Protein AF-A0A965TCA0-F1 (afdb_monomer_lite)

pLDDT: mean 91.36, std 7.71, range [42.06, 98.5]

Foldseek 3Di:
DFPPAWDWDADPLGDIDTDDGDDDDPDPPPWDDDPVRVVSRVVRVVVVDVPDDPVQDQDDTGDDFFADPPAWDFAADPVDGPRTDTGRCDPPCVVCVVVSVVCCVVPPVCVPDPDDDDPDDDDFDDDDALVPDDPVRLVVVCVVPVQSVAQLAPQLRGTSVQLLCCCPGPPHQLAQVSSCVRHVRLVGNCNNVRRVVVSLVSSCVSVVHPSQPHAHDDPPRRPDPDDPVPDPD

Sequence (233 aa):
ENGKGILVAPTADGNAIYGPTSVPTDCCENTEVTLAGLDKIRQSVARTYNAVNLRKVIRVYSGLRTQVGHDFIVKVSEINDGYIMLLGICSPGLTAAPAIAEYVVNKLVSRYIELPEKDTFFALPVHKKFVNLSKSELEELIKQDSKWGRLICRCEKVSEAEIVNAIHSPVPATTVDAIKRRTRAGMGRCQGGFCAPRIIEILSRELNIPITAVKKGGEGSEIAIGRIKEAQL

Radius of gyration: 22.41 Å; chains: 1; bounding box: 54×53×59 Å

Structure (mmCIF, N/CA/C/O backbone):
data_AF-A0A965TCA0-F1
#
_entry.id   AF-A0A965TCA0-F1
#
loop_
_atom_site.group_PDB
_atom_site.id
_atom_site.type_symbol
_atom_site.label_atom_id
_atom_site.label_alt_id
_atom_site.label_comp_id
_atom_site.label_asym_id
_atom_site.label_entity_id
_atom_site.label_seq_id
_atom_site.pdbx_PDB_ins_code
_atom_site.Cartn_x
_atom_site.Cartn_y
_atom_site.Cartn_z
_atom_site.occupancy
_atom_site.B_iso_or_equiv
_atom_site.auth_seq_id
_atom_site.auth_comp_id
_atom_site.auth_asym_id
_atom_site.auth_atom_id
_atom_site.pdbx_PDB_model_num
ATOM 1 N N . GLU A 1 1 ? 17.549 -15.071 -14.311 1.00 42.06 1 GLU A N 1
ATOM 2 C CA . GLU A 1 1 ? 18.546 -15.142 -13.217 1.00 42.06 1 GLU A CA 1
ATOM 3 C C . GLU A 1 1 ? 17.855 -15.490 -11.905 1.00 42.06 1 GLU A C 1
ATOM 5 O O . GLU A 1 1 ? 16.788 -14.952 -11.630 1.00 42.06 1 GLU A O 1
ATOM 10 N N . ASN A 1 2 ? 18.426 -16.388 -11.098 1.00 52.88 2 ASN A N 1
ATOM 11 C CA . ASN A 1 2 ? 17.955 -16.582 -9.726 1.00 52.88 2 ASN A CA 1
ATOM 12 C C . ASN A 1 2 ? 18.267 -15.291 -8.950 1.00 52.88 2 ASN A C 1
ATOM 14 O O . ASN A 1 2 ? 19.433 -14.924 -8.854 1.00 52.88 2 ASN A O 1
ATOM 18 N N . GLY A 1 3 ? 17.246 -14.575 -8.462 1.00 58.19 3 GLY A N 1
ATOM 19 C CA . GLY A 1 3 ? 17.427 -13.295 -7.757 1.00 58.19 3 GLY A CA 1
ATOM 20 C C . GLY A 1 3 ? 18.388 -13.370 -6.557 1.00 58.19 3 GLY A C 1
ATOM 21 O O . GLY A 1 3 ? 18.793 -14.458 -6.156 1.00 58.19 3 GLY A O 1
ATOM 22 N N . LYS A 1 4 ? 18.696 -12.213 -5.941 1.00 62.94 4 LYS A N 1
ATOM 23 C CA . LYS A 1 4 ? 19.677 -11.992 -4.840 1.00 62.94 4 LYS A CA 1
ATOM 24 C C . LYS A 1 4 ? 19.500 -12.844 -3.555 1.00 62.94 4 LYS A C 1
ATOM 26 O O . LYS A 1 4 ? 20.164 -12.587 -2.558 1.00 62.94 4 LYS A O 1
ATOM 31 N N . GLY A 1 5 ? 18.633 -13.852 -3.567 1.00 80.62 5 GLY A N 1
ATOM 32 C CA . GLY A 1 5 ? 18.356 -14.767 -2.468 1.00 80.62 5 GLY A CA 1
ATOM 33 C C . GLY A 1 5 ? 17.078 -14.420 -1.709 1.00 80.62 5 GLY A C 1
ATOM 34 O O . GLY A 1 5 ? 16.458 -13.377 -1.917 1.00 80.62 5 GLY A O 1
ATOM 35 N N . ILE A 1 6 ? 16.681 -15.339 -0.831 1.00 89.75 6 ILE A N 1
ATOM 36 C CA . ILE A 1 6 ? 15.626 -15.117 0.160 1.00 89.75 6 ILE A CA 1
ATOM 37 C C . ILE A 1 6 ? 16.279 -14.482 1.381 1.00 89.75 6 ILE A C 1
ATOM 39 O O . ILE A 1 6 ? 17.263 -15.010 1.896 1.00 89.75 6 ILE A O 1
ATOM 43 N N . LEU A 1 7 ? 15.715 -13.372 1.843 1.00 90.12 7 LEU A N 1
ATOM 44 C CA . LEU A 1 7 ? 16.209 -12.621 2.986 1.00 90.12 7 LEU A CA 1
ATOM 45 C C . LEU A 1 7 ? 15.178 -12.554 4.115 1.00 90.12 7 LEU A C 1
ATOM 47 O O . LEU A 1 7 ? 13.988 -12.846 3.944 1.00 90.12 7 LEU A O 1
ATOM 51 N N . VAL A 1 8 ? 15.677 -12.140 5.275 1.00 91.25 8 VAL A N 1
ATOM 52 C CA . VAL A 1 8 ? 14.886 -11.709 6.425 1.00 91.25 8 VAL A CA 1
ATOM 53 C C . VAL A 1 8 ? 15.167 -10.233 6.625 1.00 91.25 8 VAL A C 1
ATOM 55 O O . VAL A 1 8 ? 16.313 -9.861 6.867 1.00 91.25 8 VAL A O 1
ATOM 58 N N . ALA A 1 9 ? 14.141 -9.395 6.519 1.00 90.50 9 ALA A N 1
ATOM 59 C CA . ALA A 1 9 ? 14.286 -7.958 6.728 1.00 90.50 9 ALA A CA 1
ATOM 60 C C . ALA A 1 9 ? 13.189 -7.413 7.646 1.00 90.50 9 ALA A C 1
ATOM 62 O O . ALA A 1 9 ? 12.060 -7.917 7.627 1.00 90.50 9 ALA A O 1
ATOM 63 N N . PRO A 1 10 ? 13.485 -6.371 8.438 1.00 90.88 10 PRO A N 1
ATOM 64 C CA . PRO A 1 10 ? 12.443 -5.544 9.015 1.00 90.88 10 PRO A CA 1
ATOM 65 C C . PRO A 1 10 ? 11.749 -4.748 7.902 1.00 90.88 10 PRO A C 1
ATOM 67 O O . PRO A 1 10 ? 12.361 -4.327 6.921 1.00 90.88 10 PRO A O 1
ATOM 70 N N . THR A 1 11 ? 10.454 -4.534 8.062 1.00 89.38 11 THR A N 1
ATOM 71 C CA . THR A 1 11 ? 9.680 -3.584 7.259 1.00 89.38 11 THR A CA 1
ATOM 72 C C . THR A 1 11 ? 9.678 -2.214 7.938 1.00 89.38 11 THR A C 1
ATOM 74 O O . THR A 1 11 ? 10.018 -2.099 9.117 1.00 89.38 11 THR A O 1
ATOM 77 N N . ALA A 1 12 ? 9.243 -1.177 7.217 1.00 85.81 12 ALA A N 1
ATOM 78 C CA . ALA A 1 12 ? 9.125 0.181 7.755 1.00 85.81 12 ALA A CA 1
ATOM 79 C C . ALA A 1 12 ? 8.200 0.279 8.987 1.00 85.81 12 ALA A C 1
ATOM 81 O O . ALA A 1 12 ? 8.335 1.200 9.784 1.00 85.81 12 ALA A O 1
ATOM 82 N N . ASP A 1 13 ? 7.288 -0.679 9.161 1.00 84.00 13 ASP A N 1
ATOM 83 C CA . ASP A 1 13 ? 6.307 -0.704 10.249 1.00 84.00 13 ASP A CA 1
ATOM 84 C C . ASP A 1 13 ? 6.693 -1.670 11.387 1.00 84.00 13 ASP A C 1
ATOM 86 O O . ASP A 1 13 ? 5.876 -2.005 12.244 1.00 84.00 13 ASP A O 1
ATOM 90 N N . GLY A 1 14 ? 7.940 -2.152 11.395 1.00 85.12 14 GLY A N 1
ATOM 91 C CA . GLY A 1 14 ? 8.506 -2.951 12.485 1.00 85.12 14 GLY A CA 1
ATOM 92 C C . GLY A 1 14 ? 8.151 -4.442 12.473 1.00 85.12 14 GLY A C 1
ATOM 93 O O . GLY A 1 14 ? 8.699 -5.198 13.275 1.00 85.12 14 GLY A O 1
ATOM 94 N N . ASN A 1 15 ? 7.288 -4.915 11.565 1.00 88.25 15 ASN A N 1
ATOM 95 C CA . ASN A 1 15 ? 7.125 -6.353 11.323 1.00 88.25 15 ASN A CA 1
ATOM 96 C C . ASN A 1 15 ? 8.250 -6.902 10.433 1.00 88.25 15 ASN A C 1
ATOM 98 O O . ASN A 1 15 ? 8.879 -6.156 9.687 1.00 88.25 15 ASN A O 1
ATOM 102 N N . ALA A 1 16 ? 8.488 -8.212 10.487 1.00 90.75 16 ALA A N 1
ATOM 103 C CA . ALA A 1 16 ? 9.465 -8.880 9.629 1.00 90.75 16 ALA A CA 1
ATOM 104 C C . ALA A 1 16 ? 8.830 -9.346 8.310 1.00 90.75 16 ALA A C 1
ATOM 106 O O . ALA A 1 16 ? 7.664 -9.751 8.282 1.00 90.75 16 ALA A O 1
ATOM 107 N N . ILE A 1 17 ? 9.619 -9.331 7.238 1.00 92.81 17 ILE A N 1
ATOM 108 C CA . ILE A 1 17 ? 9.299 -9.950 5.953 1.00 92.81 17 ILE A CA 1
ATOM 109 C C . ILE A 1 17 ? 10.301 -11.066 5.646 1.00 92.81 17 ILE A C 1
ATOM 111 O O . ILE A 1 17 ? 11.500 -10.932 5.895 1.00 92.81 17 ILE A O 1
ATOM 115 N N . TYR A 1 18 ? 9.781 -12.165 5.100 1.00 93.25 18 TYR A N 1
ATOM 116 C CA . TYR A 1 18 ? 10.540 -13.331 4.660 1.00 93.25 18 TYR A CA 1
ATOM 117 C C . TYR A 1 18 ? 10.343 -13.512 3.156 1.00 93.25 18 TYR A C 1
ATOM 119 O O . TYR A 1 18 ? 9.207 -13.641 2.701 1.00 93.25 18 TYR A O 1
ATOM 127 N N . GLY A 1 19 ? 11.425 -13.524 2.383 1.00 92.69 19 GLY A N 1
ATOM 128 C CA . GLY A 1 19 ? 11.357 -13.638 0.924 1.00 92.69 19 GLY A CA 1
ATOM 129 C C . GLY A 1 19 ? 12.338 -12.692 0.234 1.00 92.69 19 GLY A C 1
ATOM 130 O O . GLY A 1 19 ? 13.277 -12.238 0.876 1.00 92.69 19 GLY A O 1
ATOM 131 N N . PRO A 1 20 ? 12.136 -12.366 -1.052 1.00 92.69 20 PRO A N 1
ATOM 132 C CA . PRO A 1 20 ? 11.136 -12.935 -1.955 1.00 92.69 20 PRO A CA 1
ATOM 133 C C . PRO A 1 20 ? 11.595 -14.277 -2.553 1.00 92.69 20 PRO A C 1
ATOM 135 O O . PRO A 1 20 ? 12.776 -14.614 -2.534 1.00 92.69 20 PRO A O 1
ATOM 138 N N . THR A 1 21 ? 10.667 -15.024 -3.150 1.00 92.06 21 THR A N 1
ATOM 139 C CA . THR A 1 21 ? 10.997 -16.005 -4.195 1.00 92.06 21 THR A CA 1
ATOM 140 C C . THR A 1 21 ? 11.075 -15.317 -5.557 1.00 92.06 21 THR A C 1
ATOM 142 O O . THR A 1 21 ? 10.581 -14.206 -5.739 1.00 92.06 21 THR A O 1
ATOM 145 N N . SER A 1 22 ? 11.686 -15.982 -6.534 1.00 90.06 22 SER A N 1
ATOM 146 C CA . SER A 1 22 ? 11.699 -15.540 -7.928 1.00 90.06 22 SER A CA 1
ATOM 147 C C . SER A 1 22 ? 11.422 -16.754 -8.805 1.00 90.06 22 SER A C 1
ATOM 149 O O . SER A 1 22 ? 12.166 -17.734 -8.747 1.00 90.06 22 SER A O 1
ATOM 151 N N . VAL A 1 23 ? 10.295 -16.707 -9.515 1.00 88.88 23 VAL A N 1
ATOM 152 C CA . VAL A 1 23 ? 9.806 -17.753 -10.416 1.00 88.88 23 VAL A CA 1
ATOM 153 C C . VAL A 1 23 ? 9.364 -17.049 -11.703 1.00 88.88 23 VAL A C 1
ATOM 155 O O . VAL A 1 23 ? 8.544 -16.134 -11.606 1.00 88.88 23 VAL A O 1
ATOM 158 N N . PRO A 1 24 ? 9.929 -17.398 -12.871 1.00 89.25 24 PRO A N 1
ATOM 159 C CA . PRO A 1 24 ? 9.480 -16.864 -14.154 1.00 89.25 24 PRO A CA 1
ATOM 160 C C . PRO A 1 24 ? 8.029 -17.258 -14.455 1.00 89.25 24 PRO A C 1
ATOM 162 O O . PRO A 1 24 ? 7.589 -18.343 -14.079 1.00 89.25 24 PRO A O 1
ATOM 165 N N . THR A 1 25 ? 7.298 -16.383 -15.139 1.00 90.50 25 THR A N 1
ATOM 166 C CA . THR A 1 25 ? 5.931 -16.632 -15.611 1.00 90.50 25 THR A CA 1
ATOM 167 C C . THR A 1 25 ? 5.664 -15.773 -16.839 1.00 90.50 25 THR A C 1
ATOM 169 O O . THR A 1 25 ? 6.017 -14.595 -16.844 1.00 90.50 25 THR A O 1
ATOM 172 N N . ASP A 1 26 ? 5.006 -16.351 -17.842 1.00 89.25 26 ASP A N 1
ATOM 173 C CA . ASP A 1 26 ? 4.571 -15.635 -19.050 1.00 89.25 26 ASP A CA 1
ATOM 174 C C . ASP A 1 26 ? 3.144 -15.077 -18.908 1.00 89.25 26 ASP A C 1
ATOM 176 O O . ASP A 1 26 ? 2.687 -14.270 -19.712 1.00 89.25 26 ASP A O 1
ATOM 180 N N . CYS A 1 27 ? 2.428 -15.481 -17.855 1.00 91.00 27 CYS A N 1
ATOM 181 C CA . CYS A 1 27 ? 1.101 -14.968 -17.538 1.00 91.00 27 CYS A CA 1
ATOM 182 C C . CYS A 1 27 ? 1.206 -13.675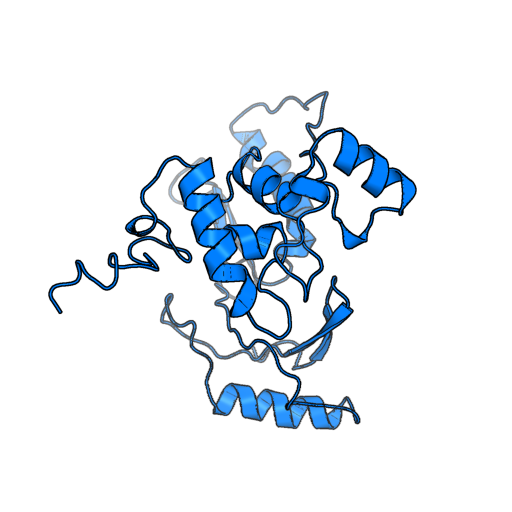 -16.712 1.00 91.00 27 CYS A C 1
ATOM 184 O O . CYS A 1 27 ? 1.690 -13.695 -15.575 1.00 91.00 27 CYS A O 1
ATOM 186 N N . CYS A 1 28 ? 0.710 -12.565 -17.269 1.00 87.06 28 CYS A N 1
ATOM 187 C CA . CYS A 1 28 ? 0.704 -11.236 -16.644 1.00 87.06 28 CYS A CA 1
ATOM 188 C C . CYS A 1 28 ? -0.311 -11.077 -15.497 1.00 87.06 28 CYS A C 1
ATOM 190 O O . CYS A 1 28 ? -0.295 -10.061 -14.805 1.00 87.06 28 CYS A O 1
ATOM 192 N N . GLU A 1 29 ? -1.157 -12.080 -15.268 1.00 89.19 2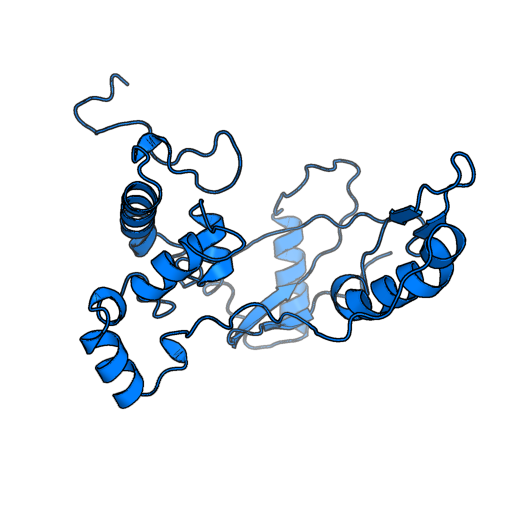9 GLU A N 1
ATOM 193 C CA . GLU A 1 29 ? -2.146 -12.111 -14.184 1.00 89.19 29 GLU A CA 1
ATOM 194 C C . GLU A 1 29 ? -1.749 -13.074 -13.054 1.00 89.19 29 GLU A C 1
ATOM 196 O O . GLU A 1 29 ? -2.397 -13.116 -12.005 1.00 89.19 29 GLU A O 1
ATOM 201 N N . ASN A 1 30 ? -0.654 -13.826 -13.230 1.00 89.94 30 ASN A N 1
ATOM 202 C CA . ASN A 1 30 ? -0.207 -14.828 -12.271 1.00 89.94 30 ASN A CA 1
ATOM 203 C C . ASN A 1 30 ? 0.313 -14.183 -10.976 1.00 89.94 30 ASN A C 1
ATOM 205 O O . ASN A 1 30 ? 1.488 -13.850 -10.824 1.00 89.94 30 ASN A O 1
ATOM 209 N N . THR A 1 31 ? -0.589 -14.035 -10.015 1.00 90.44 31 THR A N 1
ATOM 210 C CA . THR A 1 31 ? -0.326 -13.498 -8.675 1.00 90.44 31 THR A CA 1
ATOM 211 C C . THR A 1 31 ? -0.552 -14.561 -7.604 1.00 90.44 31 THR A C 1
ATOM 213 O O . THR A 1 31 ? -0.916 -14.274 -6.461 1.00 90.44 31 THR A O 1
ATOM 216 N N . GLU A 1 32 ? -0.317 -15.822 -7.962 1.00 92.69 32 GLU A N 1
ATOM 217 C CA . GLU A 1 32 ? -0.498 -16.944 -7.055 1.00 92.69 32 GLU A CA 1
ATOM 218 C C . GLU A 1 32 ? 0.605 -17.004 -5.991 1.00 92.69 32 GLU A C 1
ATOM 220 O O . GLU A 1 32 ? 1.735 -16.534 -6.167 1.00 92.69 32 GLU A O 1
ATOM 225 N N . VAL A 1 33 ? 0.270 -17.611 -4.855 1.00 94.12 33 VAL A N 1
ATOM 226 C CA . VAL A 1 33 ? 1.227 -17.998 -3.818 1.00 94.12 33 VAL A CA 1
ATOM 227 C C . VAL A 1 33 ? 1.223 -19.518 -3.757 1.00 94.12 33 VAL A C 1
ATOM 229 O O . VAL A 1 33 ? 0.233 -20.122 -3.352 1.00 94.12 33 VAL A O 1
ATOM 232 N N . THR A 1 34 ? 2.330 -20.146 -4.150 1.00 94.19 34 THR A N 1
ATOM 233 C CA . THR A 1 34 ? 2.423 -21.608 -4.232 1.00 94.19 34 THR A CA 1
ATOM 234 C C . THR A 1 34 ? 3.016 -22.215 -2.962 1.00 94.19 34 THR A C 1
ATOM 236 O O . THR A 1 34 ? 3.875 -21.618 -2.306 1.00 94.19 34 THR A O 1
ATOM 239 N N . LEU A 1 35 ? 2.604 -23.445 -2.629 1.00 94.75 35 LEU A N 1
ATOM 240 C CA . LEU A 1 35 ? 3.184 -24.200 -1.509 1.00 94.75 35 LEU A CA 1
ATOM 241 C C . LEU A 1 35 ? 4.695 -24.396 -1.684 1.00 94.75 35 LEU A C 1
ATOM 243 O O . LEU A 1 35 ? 5.452 -24.130 -0.755 1.00 94.75 35 LEU A O 1
ATOM 247 N N . ALA A 1 36 ? 5.136 -24.741 -2.897 1.00 94.38 36 ALA A N 1
ATOM 248 C CA . ALA A 1 36 ? 6.553 -24.885 -3.225 1.00 94.38 36 ALA A CA 1
ATOM 249 C C . ALA A 1 36 ? 7.348 -23.585 -2.990 1.00 94.38 36 ALA A C 1
ATOM 251 O O . ALA A 1 36 ? 8.456 -23.615 -2.451 1.00 94.38 36 ALA A O 1
ATOM 252 N N . GLY A 1 37 ? 6.776 -22.428 -3.346 1.00 93.44 37 GLY A N 1
ATOM 253 C CA . GLY A 1 37 ? 7.379 -21.124 -3.071 1.00 93.44 37 GLY A CA 1
ATOM 254 C C . GLY A 1 37 ? 7.497 -20.843 -1.571 1.00 93.44 37 GLY A C 1
ATOM 255 O O . GLY A 1 37 ? 8.555 -20.418 -1.101 1.00 93.44 37 GLY A O 1
ATOM 256 N N . LEU A 1 38 ? 6.445 -21.140 -0.803 1.00 93.62 38 LEU A N 1
ATOM 257 C CA . LEU A 1 38 ? 6.468 -21.006 0.654 1.00 93.62 38 LEU A CA 1
ATOM 258 C C . LEU A 1 38 ? 7.508 -21.935 1.292 1.00 93.62 38 LEU A C 1
ATOM 260 O O . LEU A 1 38 ? 8.267 -21.481 2.145 1.00 93.62 38 LEU A O 1
ATOM 264 N N . ASP A 1 39 ? 7.605 -23.194 0.868 1.00 93.19 39 ASP A N 1
ATOM 265 C CA . ASP A 1 39 ? 8.592 -24.145 1.393 1.00 93.19 39 ASP A CA 1
ATOM 266 C C . ASP A 1 39 ? 10.027 -23.716 1.101 1.00 93.19 39 ASP A C 1
ATOM 268 O O . ASP A 1 39 ? 10.883 -23.796 1.986 1.00 93.19 39 ASP A O 1
ATOM 272 N N . LYS A 1 40 ? 10.280 -23.151 -0.085 1.00 93.25 40 LYS A N 1
ATOM 273 C CA . LYS A 1 40 ? 11.574 -22.542 -0.411 1.00 93.25 40 LYS A CA 1
ATOM 274 C C . LYS A 1 40 ? 11.929 -21.428 0.579 1.00 93.25 40 LYS A C 1
ATOM 276 O O . LYS A 1 40 ? 13.049 -21.400 1.084 1.00 93.25 40 LYS A O 1
ATOM 281 N N . ILE A 1 41 ? 10.973 -20.556 0.922 1.00 93.12 41 ILE A N 1
ATOM 282 C CA . ILE A 1 41 ? 11.168 -19.520 1.953 1.00 93.12 41 ILE A CA 1
ATOM 283 C C . ILE A 1 41 ? 11.477 -20.157 3.309 1.00 93.12 41 ILE A C 1
ATOM 285 O O . ILE A 1 41 ? 12.461 -19.776 3.940 1.00 93.12 41 ILE A O 1
ATOM 289 N N . ARG A 1 42 ? 10.689 -21.147 3.749 1.00 90.94 42 ARG A N 1
ATOM 290 C CA . ARG A 1 42 ? 10.882 -21.817 5.049 1.00 90.94 42 ARG A CA 1
ATOM 291 C C . ARG A 1 42 ? 12.283 -22.410 5.182 1.00 90.94 42 ARG A C 1
ATOM 293 O O . ARG A 1 42 ? 12.947 -22.182 6.190 1.00 90.94 42 ARG A O 1
ATOM 300 N N . GLN A 1 43 ? 12.736 -23.126 4.155 1.00 90.50 43 GLN A N 1
ATOM 301 C CA . GLN A 1 43 ? 14.047 -23.771 4.138 1.00 90.50 43 GLN A CA 1
ATOM 302 C C . GLN A 1 43 ? 15.195 -22.759 4.098 1.00 90.50 43 GLN A C 1
ATOM 304 O O . GLN A 1 43 ? 16.191 -22.951 4.790 1.00 90.50 43 GLN A O 1
ATOM 309 N N . SER A 1 44 ? 15.080 -21.684 3.310 1.00 90.56 44 SER A N 1
ATOM 310 C CA . SER A 1 44 ? 16.133 -20.665 3.216 1.00 90.56 44 SER A CA 1
ATOM 311 C C . SER A 1 44 ? 16.249 -19.829 4.487 1.00 90.56 44 SER A C 1
ATOM 313 O O . SER A 1 44 ? 17.349 -19.657 5.001 1.00 90.56 44 SER A O 1
ATOM 315 N N . VAL A 1 45 ? 15.127 -19.350 5.028 1.00 90.88 45 VAL A N 1
ATOM 316 C CA . VAL A 1 45 ? 15.112 -18.486 6.218 1.00 90.88 45 VAL A CA 1
ATOM 317 C C . VAL A 1 45 ? 15.679 -19.216 7.439 1.00 90.88 45 VAL A C 1
ATOM 319 O O . VAL A 1 45 ? 16.437 -18.618 8.202 1.00 90.88 45 VAL A O 1
ATOM 322 N N . ALA A 1 46 ? 15.374 -20.509 7.600 1.00 87.62 46 ALA A N 1
ATOM 323 C CA . ALA A 1 46 ? 15.893 -21.326 8.699 1.00 87.62 46 ALA A CA 1
ATOM 324 C C . ALA A 1 46 ? 17.428 -21.460 8.700 1.00 87.62 46 ALA A C 1
ATOM 326 O O . ALA A 1 46 ? 18.006 -21.785 9.730 1.00 87.62 46 ALA A O 1
ATOM 327 N N . ARG A 1 47 ? 18.100 -21.192 7.569 1.00 87.38 47 ARG A N 1
ATOM 328 C CA . ARG A 1 47 ? 19.571 -21.199 7.476 1.00 87.38 47 ARG A CA 1
ATOM 329 C C . ARG A 1 47 ? 20.206 -19.895 7.955 1.00 87.38 47 ARG A C 1
ATOM 331 O O . ARG A 1 47 ? 21.373 -19.896 8.322 1.00 87.38 47 ARG A O 1
ATOM 338 N N . THR A 1 48 ? 19.466 -18.788 7.911 1.00 84.88 48 THR A N 1
ATOM 339 C CA . THR A 1 48 ? 19.987 -17.439 8.194 1.00 84.88 48 THR A CA 1
ATOM 340 C C . THR A 1 48 ? 19.470 -16.848 9.502 1.00 84.88 48 THR A C 1
ATOM 342 O O . THR A 1 48 ? 20.042 -15.887 10.005 1.00 84.88 48 THR A O 1
ATOM 345 N N . TYR A 1 49 ? 18.374 -17.376 10.053 1.00 84.12 49 TYR A N 1
ATOM 346 C CA . TYR A 1 49 ? 17.737 -16.839 11.253 1.00 84.12 49 TYR A CA 1
ATOM 347 C C . TYR A 1 49 ? 17.198 -17.967 12.137 1.00 84.12 49 TYR A C 1
ATOM 349 O O . TYR A 1 49 ? 16.336 -18.728 11.713 1.00 84.12 49 TYR A O 1
ATOM 357 N N . ASN A 1 50 ? 17.659 -18.052 13.388 1.00 80.31 50 ASN A N 1
ATOM 358 C CA . ASN A 1 50 ? 17.308 -19.161 14.290 1.00 80.31 50 ASN A CA 1
ATOM 359 C C . ASN A 1 50 ? 15.939 -19.014 14.980 1.00 80.31 50 ASN A C 1
ATOM 361 O O . ASN A 1 50 ? 15.434 -19.979 15.543 1.00 80.31 50 ASN A O 1
ATOM 365 N N . ALA A 1 51 ? 15.316 -17.832 14.945 1.00 80.38 51 ALA A N 1
ATOM 366 C CA . ALA A 1 51 ? 14.075 -17.545 15.674 1.00 80.38 51 ALA A CA 1
ATOM 367 C C . ALA A 1 51 ? 12.846 -17.390 14.755 1.00 80.38 51 ALA A C 1
ATOM 369 O O . ALA A 1 51 ? 11.924 -16.624 15.049 1.00 80.38 51 ALA A O 1
ATOM 370 N N . VAL A 1 52 ? 12.818 -18.096 13.619 1.00 82.69 52 VAL A N 1
ATOM 371 C CA . VAL A 1 52 ? 11.679 -18.047 12.687 1.00 82.69 52 VAL A CA 1
ATOM 372 C C . VAL A 1 52 ? 10.416 -18.539 13.378 1.00 82.69 52 VAL A C 1
ATOM 374 O O . VAL A 1 52 ? 10.357 -19.665 13.868 1.00 82.69 52 VAL A O 1
ATOM 377 N N . ASN A 1 53 ? 9.358 -17.730 13.349 1.00 85.75 53 ASN A N 1
ATOM 378 C CA . ASN A 1 53 ? 8.046 -18.152 13.822 1.00 85.75 53 ASN A CA 1
ATOM 379 C C . ASN A 1 53 ? 7.001 -18.036 12.713 1.00 85.75 53 ASN A C 1
ATOM 381 O O . ASN A 1 53 ? 6.278 -17.047 12.603 1.00 85.75 53 ASN A O 1
ATOM 385 N N . LEU A 1 54 ? 6.893 -19.096 11.914 1.00 86.50 54 LEU A N 1
ATOM 386 C CA . LEU A 1 54 ? 5.946 -19.170 10.801 1.00 86.50 54 LEU A CA 1
ATOM 387 C C . LEU A 1 54 ? 4.478 -19.162 11.255 1.00 86.50 54 LEU A C 1
ATOM 389 O O . LEU A 1 54 ? 3.607 -18.770 10.488 1.00 86.50 54 LEU A O 1
ATOM 393 N N . ARG A 1 55 ? 4.191 -19.528 12.513 1.00 87.88 55 ARG A N 1
ATOM 394 C CA . ARG A 1 55 ? 2.830 -19.474 13.080 1.00 87.88 55 ARG A CA 1
ATOM 395 C C . ARG A 1 55 ? 2.353 -18.039 13.333 1.00 87.88 55 ARG A C 1
ATOM 397 O O . ARG A 1 55 ? 1.170 -17.826 13.561 1.00 87.88 55 ARG A O 1
ATOM 404 N N . LYS A 1 56 ? 3.264 -17.058 13.308 1.00 88.88 56 LYS A N 1
ATOM 405 C CA . LYS A 1 56 ? 2.959 -15.625 13.446 1.00 88.88 56 LYS A CA 1
ATOM 406 C C . LYS A 1 56 ? 2.840 -14.901 12.102 1.00 88.88 56 LYS A C 1
ATOM 408 O O . LYS A 1 56 ? 2.747 -13.675 12.089 1.00 88.88 56 LYS A O 1
ATOM 413 N N . VAL A 1 57 ? 2.852 -15.621 10.979 1.00 91.31 57 VAL A N 1
ATOM 414 C CA . VAL A 1 57 ? 2.631 -15.021 9.659 1.00 91.31 57 VAL A CA 1
ATOM 415 C C . VAL A 1 57 ? 1.189 -14.528 9.576 1.00 91.31 57 VAL A C 1
ATOM 417 O O . VAL A 1 57 ? 0.251 -15.312 9.654 1.00 91.31 57 VAL A O 1
ATOM 420 N N . ILE A 1 58 ? 1.022 -13.216 9.423 1.00 91.88 58 ILE A N 1
ATOM 421 C CA . ILE A 1 58 ? -0.299 -12.576 9.316 1.00 91.88 58 ILE A CA 1
ATOM 422 C C . ILE A 1 58 ? -0.714 -12.334 7.865 1.00 91.88 58 ILE A C 1
ATOM 424 O O . ILE A 1 58 ? -1.887 -12.117 7.591 1.00 91.88 58 ILE A O 1
ATOM 428 N N . ARG A 1 59 ? 0.239 -12.359 6.926 1.00 92.00 59 ARG A N 1
ATOM 429 C CA . ARG A 1 59 ? -0.005 -12.083 5.512 1.00 92.00 59 ARG A CA 1
ATOM 430 C C . ARG A 1 59 ? 0.975 -12.854 4.640 1.00 92.00 59 ARG A C 1
ATOM 432 O O . ARG A 1 59 ? 2.170 -12.871 4.918 1.00 92.00 59 ARG A O 1
ATOM 439 N N . VAL A 1 60 ? 0.454 -13.410 3.553 1.00 93.69 60 VAL A N 1
ATOM 440 C CA . VAL A 1 60 ? 1.224 -13.900 2.408 1.00 93.69 60 VAL A CA 1
ATOM 441 C C . VAL A 1 60 ? 0.761 -13.154 1.166 1.00 93.69 60 VAL A C 1
ATOM 443 O O . VAL A 1 60 ? -0.408 -12.771 1.061 1.00 93.69 60 VAL A O 1
ATOM 446 N N . TYR A 1 61 ? 1.689 -12.880 0.263 1.00 93.81 61 TYR A N 1
ATOM 447 C CA . TYR A 1 61 ? 1.405 -12.238 -1.009 1.00 93.81 61 TYR A CA 1
ATOM 448 C C . TYR A 1 61 ? 2.517 -12.562 -2.000 1.00 93.81 61 TYR A C 1
ATOM 450 O O . TYR A 1 61 ? 3.630 -12.921 -1.611 1.00 93.81 61 TYR A O 1
ATOM 458 N N . SER A 1 62 ? 2.210 -12.393 -3.274 1.00 94.31 62 SER A N 1
ATOM 459 C CA . SER A 1 62 ? 3.174 -12.365 -4.362 1.00 94.31 62 SER A CA 1
ATOM 460 C C . SER A 1 62 ? 2.956 -11.092 -5.179 1.00 94.31 62 SER A C 1
ATOM 462 O O . SER A 1 62 ? 2.051 -10.297 -4.910 1.00 94.31 62 SER A O 1
ATOM 464 N N . GLY A 1 63 ? 3.850 -10.850 -6.125 1.00 91.75 63 GLY A N 1
ATOM 465 C CA . GLY A 1 63 ? 3.758 -9.730 -7.042 1.00 91.75 63 GLY A CA 1
ATOM 466 C C . GLY A 1 63 ? 4.564 -10.033 -8.290 1.00 91.75 63 GLY A C 1
ATOM 467 O O . GLY A 1 63 ? 5.568 -10.747 -8.226 1.00 91.75 63 GLY A O 1
ATOM 468 N N . LEU A 1 64 ? 4.110 -9.486 -9.409 1.00 91.75 64 LEU A N 1
ATOM 469 C CA . LEU A 1 64 ? 4.758 -9.643 -10.699 1.00 91.75 64 LEU A CA 1
ATOM 470 C C . LEU A 1 64 ? 5.793 -8.545 -10.916 1.00 91.75 64 LEU A C 1
ATOM 472 O O . LEU A 1 64 ? 5.635 -7.408 -10.469 1.00 91.75 64 LEU A O 1
ATOM 476 N N . ARG A 1 65 ? 6.874 -8.908 -11.601 1.00 89.50 65 ARG A N 1
ATOM 477 C CA . ARG A 1 65 ? 7.908 -7.980 -12.049 1.00 89.50 65 ARG A CA 1
ATOM 478 C C . ARG A 1 65 ? 8.058 -8.148 -13.546 1.00 89.50 65 ARG A C 1
ATOM 480 O O . ARG A 1 65 ? 8.416 -9.230 -13.999 1.00 89.50 65 ARG A O 1
ATOM 487 N N . THR A 1 66 ? 7.799 -7.084 -14.289 1.00 89.88 66 THR A N 1
ATOM 488 C CA . THR A 1 66 ? 8.058 -7.063 -15.726 1.00 89.88 66 THR A CA 1
ATOM 489 C C . THR A 1 66 ? 9.557 -6.962 -15.947 1.00 89.88 66 THR A C 1
ATOM 491 O O . THR A 1 66 ? 10.167 -5.984 -15.522 1.00 89.88 66 THR A O 1
ATOM 494 N N . GLN A 1 67 ? 10.140 -7.951 -16.616 1.00 88.44 67 GLN A N 1
ATOM 495 C CA . GLN A 1 67 ? 11.547 -7.958 -16.996 1.00 88.44 67 GLN A CA 1
ATOM 496 C C . GLN A 1 67 ? 11.658 -7.825 -18.513 1.00 88.44 67 GLN A C 1
ATOM 498 O O . GLN A 1 67 ? 10.932 -8.482 -19.253 1.00 88.44 67 GLN A O 1
ATOM 503 N N . VAL A 1 68 ? 12.571 -6.972 -18.967 1.00 89.38 68 VAL A N 1
ATOM 504 C CA . VAL A 1 68 ? 12.924 -6.833 -20.380 1.00 89.38 68 VAL A CA 1
ATOM 505 C C . VAL A 1 68 ? 14.427 -7.040 -20.475 1.00 89.38 68 VAL A C 1
ATOM 507 O O . VAL A 1 68 ? 15.160 -6.377 -19.758 1.00 89.38 68 VAL A O 1
ATOM 510 N N . GLY A 1 69 ? 14.886 -7.982 -21.302 1.00 86.88 69 GLY A N 1
ATOM 511 C CA . GLY A 1 69 ? 16.316 -8.272 -21.460 1.00 86.88 69 GLY A CA 1
ATOM 512 C C . GLY A 1 69 ? 17.078 -8.433 -20.133 1.00 86.88 69 GLY A C 1
ATOM 513 O O . GLY A 1 69 ? 16.578 -9.024 -19.173 1.00 86.88 69 GLY A O 1
ATOM 514 N N . HIS A 1 70 ? 18.304 -7.904 -20.100 1.00 83.50 70 HIS A N 1
ATOM 515 C CA . HIS A 1 70 ? 19.156 -7.892 -18.905 1.00 83.50 70 HIS A CA 1
ATOM 516 C C . HIS A 1 70 ? 18.944 -6.662 -18.012 1.00 83.50 70 HIS A C 1
ATOM 518 O O . HIS A 1 70 ? 19.165 -6.753 -16.808 1.00 83.50 70 HIS A O 1
ATOM 524 N N . ASP A 1 71 ? 18.513 -5.538 -18.587 1.00 87.38 71 ASP A N 1
ATOM 525 C CA . ASP A 1 71 ? 18.319 -4.267 -17.889 1.00 87.38 71 ASP A CA 1
ATOM 526 C C . ASP A 1 71 ? 17.051 -3.565 -18.391 1.00 87.38 71 ASP A C 1
ATOM 528 O O . ASP A 1 71 ? 16.448 -3.960 -19.388 1.00 87.38 71 ASP A O 1
ATOM 532 N N . PHE A 1 72 ? 16.625 -2.518 -17.700 1.00 92.38 72 PHE A N 1
ATOM 533 C CA . PHE A 1 72 ? 15.427 -1.775 -18.054 1.00 92.38 72 PHE A CA 1
ATOM 534 C C . PHE A 1 72 ? 15.651 -0.801 -19.221 1.00 92.38 72 PHE A C 1
ATOM 536 O O . PHE A 1 72 ? 16.766 -0.393 -19.537 1.00 92.38 72 PHE A O 1
ATOM 543 N N . ILE A 1 73 ? 14.562 -0.404 -19.875 1.00 93.75 73 ILE A N 1
ATOM 544 C CA . ILE A 1 73 ? 14.587 0.497 -21.030 1.00 93.75 73 ILE A CA 1
ATOM 545 C C . ILE A 1 73 ? 14.078 1.872 -20.600 1.00 93.75 73 ILE A C 1
ATOM 547 O O . ILE A 1 73 ? 12.954 1.970 -20.115 1.00 93.75 73 ILE A O 1
ATOM 551 N N . VAL A 1 74 ? 14.872 2.924 -20.829 1.00 95.12 74 VAL A N 1
ATOM 552 C CA . VAL A 1 74 ? 14.451 4.336 -20.737 1.00 95.12 74 VAL A CA 1
ATOM 553 C C . VAL A 1 74 ? 14.916 5.071 -21.993 1.00 95.12 74 VAL A C 1
ATOM 555 O O . VAL A 1 74 ? 16.060 5.515 -22.064 1.00 95.12 74 VAL A O 1
ATOM 558 N N . LYS A 1 75 ? 14.063 5.153 -23.020 1.00 95.31 75 LYS A N 1
ATOM 559 C CA . LYS A 1 75 ? 14.409 5.785 -24.310 1.00 95.31 75 LYS A CA 1
ATOM 560 C C . LYS A 1 75 ? 13.186 6.293 -25.071 1.00 95.31 75 LYS A C 1
ATOM 562 O O . LYS A 1 75 ? 12.060 5.932 -24.744 1.00 95.31 75 LYS A O 1
ATOM 567 N N . VAL A 1 76 ? 13.417 7.089 -26.112 1.00 96.38 76 VAL A N 1
ATOM 568 C CA . VAL A 1 76 ? 12.402 7.402 -27.134 1.00 96.38 76 VAL A CA 1
ATOM 569 C C . VAL A 1 76 ? 12.240 6.196 -28.069 1.00 96.38 76 VAL A C 1
ATOM 571 O O . VAL A 1 76 ? 13.204 5.473 -28.326 1.00 96.38 76 VAL A O 1
ATOM 574 N N . SER A 1 77 ? 11.024 5.952 -28.551 1.00 95.75 77 SER A N 1
ATOM 575 C CA . SER A 1 77 ? 10.741 4.944 -29.571 1.00 95.75 77 SER A CA 1
ATOM 576 C C . SER A 1 77 ? 11.478 5.229 -30.875 1.00 95.75 77 SER A C 1
ATOM 578 O O . SER A 1 77 ? 11.552 6.361 -31.336 1.00 95.75 77 SER A O 1
ATOM 580 N N . GLU A 1 78 ? 11.979 4.166 -31.497 1.00 94.19 78 GLU A N 1
ATOM 581 C CA . GLU A 1 78 ? 12.608 4.217 -32.822 1.00 94.19 78 GLU A CA 1
ATOM 582 C C . GLU A 1 78 ? 11.571 4.320 -33.951 1.00 94.19 78 GLU A C 1
ATOM 584 O O . GLU A 1 78 ? 11.918 4.665 -35.074 1.00 94.19 78 GLU A O 1
ATOM 589 N N . ILE A 1 79 ? 10.301 4.013 -33.657 1.00 96.75 79 ILE A N 1
ATOM 590 C CA . ILE A 1 79 ? 9.209 3.977 -34.642 1.00 96.75 79 ILE A CA 1
ATOM 591 C C . ILE A 1 79 ? 8.362 5.251 -34.580 1.00 96.75 79 ILE A C 1
ATOM 593 O O . ILE A 1 79 ? 7.872 5.711 -35.607 1.00 96.75 79 ILE A O 1
ATOM 597 N N . ASN A 1 80 ? 8.158 5.810 -33.384 1.00 94.56 80 ASN A N 1
ATOM 598 C CA . ASN A 1 80 ? 7.302 6.977 -33.186 1.00 94.56 80 ASN A CA 1
ATOM 599 C C . ASN A 1 80 ? 8.025 8.037 -32.355 1.00 94.56 80 ASN A C 1
ATOM 601 O O . ASN A 1 80 ? 8.237 7.855 -31.152 1.00 94.56 80 ASN A O 1
ATOM 605 N N . ASP A 1 81 ? 8.408 9.130 -33.008 1.00 93.06 81 ASP A N 1
ATOM 606 C CA . ASP A 1 81 ? 9.105 10.229 -32.354 1.00 93.06 81 ASP A CA 1
ATOM 607 C C . ASP A 1 81 ? 8.229 10.869 -31.262 1.00 93.06 81 ASP A C 1
ATOM 609 O O . ASP A 1 81 ? 7.006 10.943 -31.371 1.00 93.06 81 ASP A O 1
ATOM 613 N N . GLY A 1 82 ? 8.847 11.264 -30.150 1.00 91.44 82 GLY A N 1
ATOM 614 C CA . GLY A 1 82 ? 8.137 11.770 -28.970 1.00 91.44 82 GLY A CA 1
ATOM 615 C C . GLY A 1 82 ? 7.472 10.698 -28.090 1.00 91.44 82 GLY A C 1
ATOM 616 O O . GLY A 1 82 ? 7.017 11.017 -26.991 1.00 91.44 82 GLY A O 1
ATOM 617 N N . TYR A 1 83 ? 7.456 9.417 -28.490 1.00 95.88 83 TYR A N 1
ATOM 618 C CA . TYR A 1 83 ? 6.966 8.333 -27.630 1.00 95.88 83 TYR A CA 1
ATOM 619 C C . TYR A 1 83 ? 8.065 7.837 -26.679 1.00 95.88 83 TYR A C 1
ATOM 621 O O . TYR A 1 83 ? 8.941 7.062 -27.065 1.00 95.88 83 TYR A O 1
ATOM 629 N N . ILE A 1 84 ? 8.026 8.280 -25.421 1.00 95.81 84 ILE A N 1
ATOM 630 C CA . ILE A 1 84 ? 9.021 7.926 -24.397 1.00 95.81 84 ILE A CA 1
ATOM 631 C C . ILE A 1 84 ? 8.605 6.646 -23.660 1.00 95.81 84 ILE A C 1
ATOM 633 O O . ILE A 1 84 ? 7.512 6.553 -23.106 1.00 95.81 84 ILE A O 1
ATOM 637 N N . MET A 1 85 ? 9.508 5.669 -23.614 1.00 95.88 85 MET A N 1
ATOM 638 C CA . MET A 1 85 ? 9.291 4.346 -23.033 1.00 95.88 85 MET A CA 1
ATOM 639 C C . MET A 1 85 ? 10.129 4.145 -21.774 1.00 95.88 85 MET A C 1
ATOM 641 O O . MET A 1 85 ? 11.351 4.286 -21.818 1.00 95.88 85 MET A O 1
ATOM 645 N N . LEU A 1 86 ? 9.467 3.755 -20.682 1.00 95.19 86 LEU A N 1
ATOM 646 C CA . LEU A 1 86 ? 10.068 3.300 -19.426 1.00 95.19 86 LEU A CA 1
ATOM 647 C C . LEU A 1 86 ? 9.596 1.863 -19.161 1.00 95.19 86 LEU A C 1
ATOM 649 O O . LEU A 1 86 ? 8.502 1.659 -18.637 1.00 95.19 86 LEU A O 1
ATOM 653 N N . LEU A 1 87 ? 10.378 0.858 -19.559 1.00 94.00 87 LEU A N 1
ATOM 654 C CA . LEU A 1 87 ? 9.947 -0.547 -19.571 1.00 94.00 87 LEU A CA 1
ATOM 655 C C . LEU A 1 87 ? 10.865 -1.434 -18.736 1.00 94.00 87 LEU A C 1
ATOM 657 O O . LEU A 1 87 ? 12.077 -1.244 -18.709 1.00 94.00 87 LEU A O 1
ATOM 661 N N . GLY A 1 88 ? 10.288 -2.452 -18.097 1.00 92.12 88 GLY A N 1
ATOM 662 C CA . GLY A 1 88 ? 11.060 -3.511 -17.441 1.00 92.12 88 GLY A CA 1
ATOM 663 C C . GLY A 1 88 ? 11.810 -3.090 -16.172 1.00 92.12 88 GLY A C 1
ATOM 664 O O . GLY A 1 88 ? 12.700 -3.813 -15.726 1.00 92.12 88 GLY A O 1
ATOM 665 N N . ILE A 1 89 ? 11.482 -1.929 -15.590 1.00 92.12 89 ILE A N 1
ATOM 666 C CA . ILE A 1 89 ? 12.184 -1.375 -14.426 1.00 92.12 89 ILE A CA 1
ATOM 667 C C . ILE A 1 89 ? 11.871 -2.209 -13.173 1.00 92.12 89 ILE A C 1
ATOM 669 O O . ILE A 1 89 ? 10.929 -1.939 -12.431 1.00 92.12 89 ILE A O 1
ATOM 673 N N . CYS A 1 90 ? 12.683 -3.240 -12.936 1.00 86.62 90 CYS A N 1
ATOM 674 C CA . CYS A 1 90 ? 12.617 -4.099 -11.756 1.00 86.62 90 CYS A CA 1
ATOM 675 C C . CYS A 1 90 ? 13.318 -3.436 -10.553 1.00 86.62 90 CYS A C 1
ATOM 677 O O . CYS A 1 90 ? 12.797 -2.529 -9.908 1.00 86.62 90 CYS A O 1
ATOM 679 N N . SER A 1 91 ? 14.532 -3.882 -10.234 1.00 82.12 91 SER A N 1
ATOM 680 C CA . SER A 1 91 ? 15.461 -3.143 -9.380 1.00 82.12 91 SER A CA 1
ATOM 681 C C . SER A 1 91 ? 16.341 -2.315 -10.315 1.00 82.12 91 SER A C 1
ATOM 683 O O . SER A 1 91 ? 16.816 -2.895 -11.287 1.00 82.12 91 SER A O 1
ATOM 685 N N . PRO A 1 92 ? 16.545 -1.008 -10.080 1.00 85.31 92 PRO A N 1
ATOM 686 C CA . PRO A 1 92 ? 16.269 -0.230 -8.866 1.00 85.31 92 PRO A CA 1
ATOM 687 C C . PRO A 1 92 ? 14.978 0.622 -8.903 1.00 85.31 92 PRO A C 1
ATOM 689 O O . PRO A 1 92 ? 14.963 1.699 -8.317 1.00 85.31 92 PRO A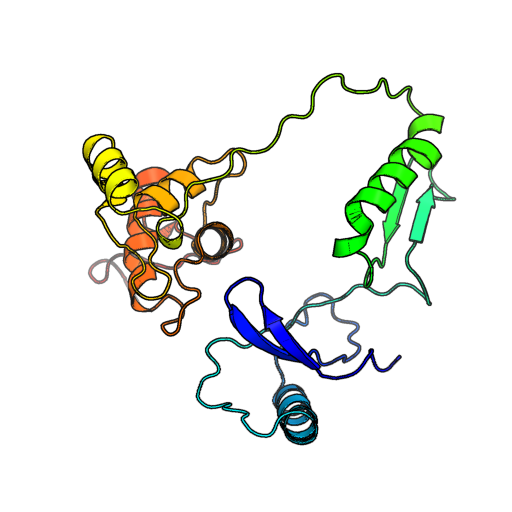 O 1
ATOM 692 N N . GLY A 1 93 ? 13.888 0.183 -9.543 1.00 87.81 93 GLY A N 1
ATOM 693 C CA . GLY A 1 93 ? 12.758 1.054 -9.913 1.00 87.81 93 GLY A CA 1
ATOM 694 C C . GLY A 1 93 ? 12.212 1.977 -8.823 1.00 87.81 93 GLY A C 1
ATOM 695 O O . GLY A 1 93 ? 12.148 3.182 -9.033 1.00 87.81 93 GLY A O 1
ATOM 696 N N . LEU A 1 94 ? 11.890 1.455 -7.636 1.00 89.19 94 LEU A N 1
ATOM 697 C CA . LEU A 1 94 ? 11.369 2.293 -6.546 1.00 89.19 94 LEU A CA 1
ATOM 698 C C . LEU A 1 94 ? 12.423 3.265 -5.989 1.00 89.19 94 LEU A C 1
ATOM 700 O O . LEU A 1 94 ? 12.119 4.420 -5.718 1.00 89.19 94 LEU A O 1
ATOM 704 N N . THR A 1 95 ? 13.660 2.803 -5.809 1.00 91.25 95 THR A N 1
ATOM 705 C CA . THR A 1 95 ? 14.740 3.594 -5.198 1.00 91.25 95 THR A CA 1
ATOM 706 C C . THR A 1 95 ? 15.330 4.627 -6.153 1.00 91.25 95 THR A C 1
ATOM 708 O O . THR A 1 95 ? 15.759 5.685 -5.713 1.00 91.25 95 THR A O 1
ATOM 711 N N . ALA A 1 96 ? 15.345 4.331 -7.452 1.00 93.62 96 ALA A N 1
ATOM 712 C CA . ALA A 1 96 ? 15.888 5.201 -8.489 1.00 93.62 96 ALA A CA 1
ATOM 713 C C . ALA A 1 96 ? 14.816 6.057 -9.177 1.00 93.62 96 ALA A C 1
ATOM 715 O O . ALA A 1 96 ? 15.161 6.828 -10.065 1.00 93.62 96 ALA A O 1
ATOM 716 N N . ALA A 1 97 ? 13.539 5.956 -8.782 1.00 94.81 97 ALA A N 1
ATOM 717 C CA . ALA A 1 97 ? 12.446 6.695 -9.414 1.00 94.81 97 ALA A CA 1
ATOM 718 C C . ALA A 1 97 ? 12.718 8.211 -9.555 1.00 94.81 97 ALA A C 1
ATOM 720 O O . ALA A 1 97 ? 12.494 8.723 -10.651 1.00 94.81 97 ALA A O 1
ATOM 721 N N . PRO A 1 98 ? 13.260 8.930 -8.544 1.00 93.38 98 PRO A N 1
ATOM 722 C CA . PRO A 1 98 ? 13.593 10.349 -8.702 1.00 93.38 98 PRO A CA 1
ATOM 723 C C . PRO A 1 98 ? 14.676 10.608 -9.761 1.00 93.38 98 PRO A C 1
ATOM 725 O O . PRO A 1 98 ? 14.511 11.483 -10.603 1.00 93.38 98 PRO A O 1
ATOM 728 N N . ALA A 1 99 ? 15.746 9.807 -9.772 1.00 94.94 99 ALA A N 1
ATOM 729 C CA . ALA A 1 99 ? 16.836 9.943 -10.742 1.00 94.94 99 ALA A CA 1
ATOM 730 C C . ALA A 1 99 ? 16.389 9.576 -12.168 1.00 94.94 99 ALA A C 1
ATOM 732 O O . ALA A 1 99 ? 16.786 10.219 -13.137 1.00 94.94 99 ALA A O 1
ATOM 733 N N . ILE A 1 100 ? 15.526 8.564 -12.305 1.00 95.56 100 ILE A N 1
ATOM 734 C CA . ILE A 1 100 ? 14.906 8.198 -13.584 1.00 95.56 100 ILE A CA 1
ATOM 735 C C . ILE A 1 100 ? 14.024 9.347 -14.082 1.00 95.56 100 ILE A C 1
ATOM 737 O O . ILE A 1 100 ? 14.088 9.685 -15.260 1.00 95.56 100 ILE A O 1
ATOM 741 N N . ALA A 1 101 ? 13.234 9.971 -13.204 1.00 94.62 101 ALA A N 1
ATOM 742 C CA . ALA A 1 101 ? 12.407 11.117 -13.569 1.00 94.62 101 ALA A CA 1
ATOM 743 C C . ALA A 1 101 ? 13.261 12.294 -14.063 1.00 94.62 101 ALA A C 1
ATOM 745 O O . ALA A 1 101 ? 12.984 12.836 -15.130 1.00 94.62 101 ALA A O 1
ATOM 746 N N . GLU A 1 102 ? 14.335 12.635 -13.347 1.00 93.81 102 GLU A N 1
ATOM 747 C CA . GLU A 1 102 ? 15.278 13.680 -13.756 1.00 93.81 102 GLU A CA 1
ATOM 748 C C . GLU A 1 102 ? 15.925 13.365 -15.113 1.00 93.81 102 GLU A C 1
ATOM 750 O O . GLU A 1 102 ? 15.956 14.217 -16.000 1.00 93.81 102 GLU A O 1
ATOM 755 N N . TYR A 1 103 ? 16.383 12.126 -15.315 1.00 95.12 103 TYR A N 1
ATOM 756 C CA . TYR A 1 103 ? 16.935 11.684 -16.595 1.00 95.12 103 TYR A CA 1
ATOM 757 C C . TYR A 1 103 ? 15.923 11.853 -17.733 1.00 95.12 103 TYR A C 1
ATOM 759 O O . TYR A 1 103 ? 16.254 12.411 -18.778 1.00 95.12 103 TYR A O 1
ATOM 767 N N . VAL A 1 104 ? 14.684 11.399 -17.535 1.00 96.12 104 VAL A N 1
ATOM 768 C CA . VAL A 1 104 ? 13.625 11.485 -18.548 1.00 96.12 104 VAL A CA 1
ATOM 769 C C . VAL A 1 104 ? 13.336 12.940 -18.905 1.00 96.12 104 VAL A C 1
ATOM 771 O O . VAL A 1 104 ? 13.340 13.282 -20.085 1.00 96.12 104 VAL A O 1
ATOM 774 N N . VAL A 1 105 ? 13.151 13.802 -17.906 1.00 94.75 105 VAL A N 1
ATOM 775 C CA . VAL A 1 105 ? 12.889 15.238 -18.083 1.00 94.75 105 VAL A CA 1
ATOM 776 C C . VAL A 1 105 ? 14.046 15.909 -18.828 1.00 94.75 105 VAL A C 1
ATOM 778 O O . VAL A 1 105 ? 13.845 16.482 -19.898 1.00 94.75 105 VAL A O 1
ATOM 781 N N . ASN A 1 106 ? 15.270 15.769 -18.315 1.00 93.06 106 ASN A N 1
ATOM 782 C CA . ASN A 1 106 ? 16.423 16.538 -18.780 1.00 93.06 106 ASN A CA 1
ATOM 783 C C . ASN A 1 106 ? 17.044 16.004 -20.073 1.00 93.06 106 ASN A C 1
ATOM 785 O O . ASN A 1 106 ? 17.687 16.768 -20.795 1.00 93.06 106 ASN A O 1
ATOM 789 N N . LYS A 1 107 ? 16.920 14.701 -20.360 1.00 94.06 107 LYS A N 1
ATOM 790 C CA . LYS A 1 107 ? 17.579 14.067 -21.516 1.00 94.06 107 LYS A CA 1
ATOM 791 C C . LYS A 1 107 ? 16.631 13.674 -22.632 1.00 94.06 107 LYS A C 1
ATOM 793 O O . LYS A 1 107 ? 17.108 13.586 -23.766 1.00 94.06 107 LYS A O 1
ATOM 798 N N . LEU A 1 108 ? 15.359 13.402 -22.336 1.00 95.38 108 LEU A N 1
ATOM 799 C CA . LEU A 1 108 ? 14.395 12.929 -23.331 1.00 95.38 108 LEU A CA 1
ATOM 800 C C . LEU A 1 108 ? 13.337 13.994 -23.629 1.00 95.38 108 LEU A C 1
ATOM 802 O O . LEU A 1 108 ? 13.213 14.401 -24.778 1.00 95.38 108 LEU A O 1
ATOM 806 N N . VAL A 1 109 ? 12.616 14.476 -22.614 1.00 95.31 109 VAL A N 1
ATOM 807 C CA . VAL A 1 109 ? 11.475 15.391 -22.800 1.00 95.31 109 VAL A CA 1
ATOM 808 C C . VAL A 1 109 ? 11.923 16.785 -23.248 1.00 95.31 109 VAL A C 1
ATOM 810 O O . VAL A 1 109 ? 11.301 17.357 -24.141 1.00 95.31 109 VAL A O 1
ATOM 813 N N . SER A 1 110 ? 13.029 17.301 -22.702 1.00 93.50 110 SER A N 1
ATOM 814 C CA . SER A 1 110 ? 13.600 18.619 -23.040 1.00 93.50 110 SER A CA 1
ATOM 815 C C . SER A 1 110 ? 13.937 18.819 -24.525 1.00 93.50 110 SER A C 1
ATOM 817 O O . SER A 1 110 ? 14.132 19.947 -24.968 1.00 93.50 110 SER A O 1
ATOM 819 N N . ARG A 1 111 ? 14.002 17.738 -25.316 1.00 92.50 111 ARG A N 1
ATOM 820 C CA . ARG A 1 111 ? 14.195 17.792 -26.775 1.00 92.50 111 ARG A CA 1
ATOM 821 C C . ARG A 1 111 ? 12.937 18.214 -27.532 1.00 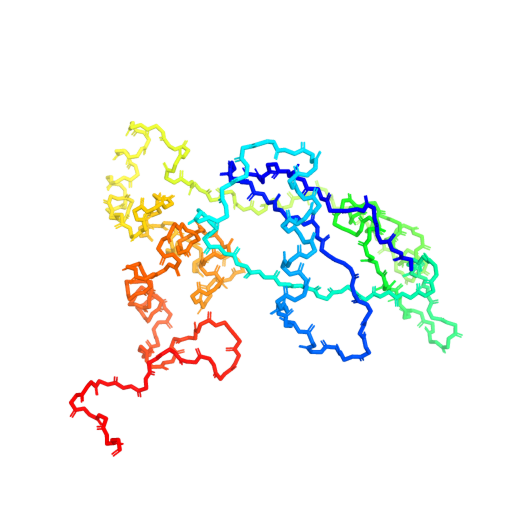92.50 111 ARG A C 1
ATOM 823 O O . ARG A 1 111 ? 13.044 18.656 -28.669 1.00 92.50 111 ARG A O 1
ATOM 830 N N . TYR A 1 112 ? 11.771 18.026 -26.920 1.00 93.94 112 TYR A N 1
ATOM 831 C CA . TYR A 1 112 ? 10.466 18.237 -27.545 1.00 93.94 112 TYR A CA 1
ATOM 832 C C . TYR A 1 112 ? 9.764 19.478 -27.013 1.00 93.94 112 TYR A C 1
ATOM 834 O O . TYR A 1 112 ? 9.032 20.129 -27.753 1.00 93.94 112 TYR A O 1
ATOM 842 N N . ILE A 1 113 ? 9.963 19.792 -25.732 1.00 94.06 113 ILE A N 1
ATOM 843 C CA . ILE A 1 113 ? 9.322 20.924 -25.071 1.00 94.06 113 ILE A CA 1
ATOM 844 C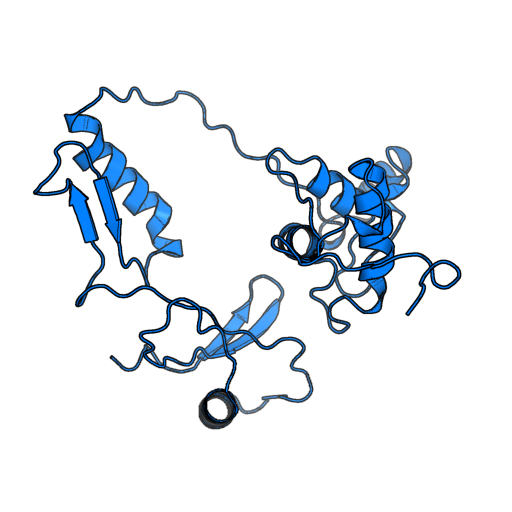 C . ILE A 1 113 ? 10.298 21.622 -24.133 1.00 94.06 113 ILE A C 1
ATOM 846 O O . ILE A 1 113 ? 11.119 20.983 -23.472 1.00 94.06 113 ILE A O 1
ATOM 850 N N . GLU A 1 114 ? 10.175 22.943 -24.056 1.00 92.38 114 GLU A N 1
ATOM 851 C CA . GLU A 1 114 ? 10.852 23.730 -23.035 1.00 92.38 114 GLU A CA 1
ATOM 852 C C . GLU A 1 114 ? 10.195 23.468 -21.675 1.00 92.38 114 GLU A C 1
ATOM 854 O O . GLU A 1 114 ? 8.969 23.451 -21.542 1.00 92.38 114 GLU A O 1
ATOM 859 N N . LEU A 1 115 ? 11.024 23.216 -20.665 1.00 88.12 115 LEU A N 1
ATOM 860 C CA . LEU A 1 115 ? 10.591 22.839 -19.325 1.00 88.12 115 LEU A CA 1
ATOM 861 C C . LEU A 1 115 ? 11.154 23.849 -18.326 1.00 88.12 115 LEU A C 1
ATOM 863 O O . LEU A 1 115 ? 12.231 23.612 -17.778 1.00 88.12 115 LEU A O 1
ATOM 867 N N . PRO A 1 116 ? 10.466 24.981 -18.098 1.00 87.56 116 PRO A N 1
ATOM 868 C CA . PRO A 1 116 ? 10.888 25.914 -17.068 1.00 87.56 116 PRO A CA 1
ATOM 869 C C . PRO A 1 116 ? 10.848 25.222 -15.703 1.00 87.56 116 PRO A C 1
ATOM 871 O O . PRO A 1 116 ? 9.913 24.470 -15.393 1.00 87.56 116 PRO A O 1
ATOM 874 N N . GLU A 1 117 ? 11.868 25.471 -14.884 1.00 84.94 117 GLU A N 1
ATOM 875 C CA . GLU A 1 117 ? 11.872 24.989 -13.509 1.00 84.94 117 GLU A CA 1
ATOM 876 C C . GLU A 1 117 ? 10.684 25.578 -12.746 1.00 84.94 117 GLU A C 1
ATOM 878 O O . GLU A 1 117 ? 10.298 26.733 -12.926 1.00 84.94 117 GLU A O 1
ATOM 883 N N . LYS A 1 118 ? 10.067 24.757 -11.895 1.00 85.38 118 LYS A N 1
ATOM 884 C CA . LYS A 1 118 ? 9.022 25.243 -10.998 1.00 85.38 118 LYS A CA 1
ATOM 885 C C . LYS A 1 118 ? 9.677 25.899 -9.793 1.00 85.38 118 LYS A C 1
ATOM 887 O O . LYS A 1 118 ? 10.378 25.221 -9.048 1.00 85.38 118 LYS A O 1
ATOM 892 N N . ASP A 1 119 ? 9.318 27.149 -9.525 1.00 84.56 119 ASP A N 1
ATOM 893 C CA . ASP A 1 119 ? 9.771 27.877 -8.329 1.00 84.56 119 ASP A CA 1
ATOM 894 C C . ASP A 1 119 ? 9.284 27.242 -7.018 1.00 84.56 119 ASP A C 1
ATOM 896 O O . ASP A 1 119 ? 9.831 27.485 -5.943 1.00 84.56 119 ASP A O 1
ATOM 900 N N . THR A 1 120 ? 8.212 26.445 -7.082 1.00 86.94 120 THR A N 1
ATOM 901 C CA . THR A 1 120 ? 7.565 25.860 -5.906 1.00 86.94 120 THR A CA 1
ATOM 902 C C . THR A 1 120 ? 7.246 24.380 -6.086 1.00 86.94 120 THR A C 1
ATOM 904 O O . THR A 1 120 ? 6.678 23.937 -7.088 1.00 86.94 120 THR A O 1
ATOM 907 N N . PHE A 1 121 ? 7.583 23.601 -5.056 1.00 82.69 121 PHE A N 1
ATOM 908 C CA . PHE A 1 121 ? 7.184 22.207 -4.914 1.00 82.69 121 PHE A CA 1
ATOM 909 C C . PHE A 1 121 ? 5.977 22.100 -3.978 1.00 82.69 121 PHE A C 1
ATOM 911 O O . PHE A 1 121 ? 6.051 22.453 -2.801 1.00 82.69 121 PHE A O 1
ATOM 918 N N . PHE A 1 122 ? 4.868 21.563 -4.487 1.00 79.81 122 PHE A N 1
ATOM 919 C CA . PHE A 1 122 ? 3.690 21.269 -3.675 1.00 79.81 122 PHE A CA 1
ATOM 920 C C . PHE A 1 122 ? 3.837 19.894 -3.025 1.00 79.81 122 PHE A C 1
ATOM 922 O O . PHE A 1 122 ? 3.527 18.864 -3.627 1.00 79.81 122 PHE A O 1
ATOM 929 N N . ALA A 1 123 ? 4.310 19.879 -1.780 1.00 79.81 123 ALA A N 1
ATOM 930 C CA . ALA A 1 123 ? 4.310 18.668 -0.975 1.00 79.81 123 ALA A CA 1
ATOM 931 C C . ALA A 1 123 ? 2.867 18.229 -0.685 1.00 79.81 123 ALA A C 1
ATOM 933 O O . ALA A 1 123 ? 2.019 19.035 -0.297 1.00 79.81 123 ALA A O 1
ATOM 934 N N . LEU A 1 124 ? 2.590 16.932 -0.837 1.00 78.44 124 LEU A N 1
ATOM 935 C CA . LEU A 1 124 ? 1.318 16.380 -0.381 1.00 78.44 124 LEU A CA 1
ATOM 936 C C . LEU A 1 124 ? 1.217 16.515 1.147 1.00 78.44 124 LEU A C 1
ATOM 938 O O . LEU A 1 124 ? 2.211 16.289 1.845 1.00 78.44 124 LEU A O 1
ATOM 942 N N . PRO A 1 125 ? 0.029 16.842 1.685 1.00 75.94 125 PRO A N 1
ATOM 943 C CA . PRO A 1 125 ? -0.152 16.987 3.119 1.00 75.94 125 PRO A CA 1
ATOM 944 C C . PRO A 1 125 ? 0.176 15.676 3.838 1.00 75.94 125 PRO A C 1
ATOM 946 O O . PRO A 1 125 ? -0.323 14.600 3.493 1.00 75.94 125 PRO A O 1
ATOM 949 N N . VAL A 1 126 ? 1.017 15.771 4.867 1.00 81.31 126 VAL A N 1
ATOM 950 C CA . VAL A 1 126 ? 1.335 14.637 5.735 1.00 81.31 126 VAL A CA 1
ATOM 951 C C . VAL A 1 126 ? 0.165 14.431 6.688 1.00 81.31 126 VAL A C 1
ATOM 953 O O . VAL A 1 126 ? -0.083 15.242 7.580 1.00 81.31 126 VAL A O 1
ATOM 956 N N . HIS A 1 127 ? -0.573 13.339 6.506 1.00 84.75 127 HIS A N 1
ATOM 957 C CA . HIS A 1 127 ? -1.652 12.993 7.423 1.00 84.75 127 HIS A CA 1
ATOM 958 C C . HIS A 1 127 ? -1.083 12.618 8.796 1.00 84.75 127 HIS A C 1
ATOM 960 O O . HIS A 1 127 ? -0.189 11.773 8.906 1.00 84.75 127 HIS A O 1
ATOM 966 N N . LYS A 1 128 ? -1.639 13.227 9.847 1.00 90.44 128 LYS A N 1
ATOM 967 C CA . LYS A 1 128 ? -1.366 12.839 11.233 1.00 90.44 128 LYS A CA 1
ATOM 968 C C . LYS A 1 128 ? -1.776 11.379 11.432 1.00 90.44 128 LYS A C 1
ATOM 970 O O . LYS A 1 128 ? -2.832 10.967 10.956 1.00 90.44 128 LYS A O 1
ATOM 975 N N . LYS A 1 129 ? -0.943 10.614 12.138 1.00 92.81 129 LYS A N 1
ATOM 976 C CA . LYS A 1 129 ? -1.219 9.218 12.490 1.00 92.81 129 LYS A CA 1
ATOM 977 C C . LYS A 1 129 ? -1.401 9.096 13.985 1.00 92.81 129 LYS A C 1
ATOM 979 O O . LYS A 1 129 ? -0.537 9.574 14.714 1.00 92.81 129 LYS A O 1
ATOM 984 N N . PHE A 1 130 ? -2.442 8.403 14.436 1.00 93.88 130 PHE A N 1
ATOM 985 C CA . PHE A 1 130 ? -2.736 8.252 15.866 1.00 93.88 130 PHE A CA 1
ATOM 986 C C . PHE A 1 130 ? -1.528 7.729 16.655 1.00 93.88 130 PHE A C 1
ATOM 988 O O . PHE A 1 130 ? -1.218 8.230 17.730 1.00 93.88 130 PHE A O 1
ATOM 995 N N . VAL A 1 131 ? -0.793 6.766 16.091 1.00 92.38 131 VAL A N 1
ATOM 996 C CA . VAL A 1 131 ? 0.399 6.163 16.714 1.00 92.38 131 VAL A CA 1
ATOM 997 C C . VAL A 1 131 ? 1.574 7.121 16.925 1.00 92.38 131 VAL A C 1
ATOM 999 O O . VAL A 1 131 ? 2.454 6.808 17.721 1.00 92.38 131 VAL A O 1
ATOM 1002 N N . ASN A 1 132 ? 1.584 8.263 16.237 1.00 93.31 132 ASN A N 1
ATOM 1003 C CA . ASN A 1 132 ? 2.651 9.259 16.304 1.00 93.31 132 ASN A CA 1
ATOM 1004 C C . ASN A 1 132 ? 2.254 10.496 17.127 1.00 93.31 132 ASN A C 1
ATOM 1006 O O . ASN A 1 132 ? 3.048 11.426 17.218 1.00 93.31 132 ASN A O 1
ATOM 1010 N N . LEU A 1 133 ? 1.038 10.535 17.682 1.00 94.44 133 LEU A N 1
ATOM 1011 C CA . LEU A 1 133 ? 0.550 11.667 18.469 1.00 94.44 133 LEU A CA 1
ATOM 1012 C C . LEU A 1 133 ? 0.877 11.491 19.951 1.00 94.44 133 LEU A C 1
ATOM 1014 O O . LEU A 1 133 ? 0.704 10.411 20.523 1.00 94.44 133 LEU A O 1
ATOM 1018 N N . SER A 1 134 ? 1.279 12.583 20.595 1.00 96.56 134 SER A N 1
ATOM 1019 C CA . SER A 1 134 ? 1.293 12.673 22.052 1.00 96.56 134 SER A CA 1
ATOM 1020 C C . SER A 1 134 ? -0.132 12.731 22.615 1.00 96.56 134 SER A C 1
ATOM 1022 O O . SER A 1 134 ? -1.109 13.006 21.912 1.00 96.56 134 SER A O 1
ATOM 1024 N N . LYS A 1 135 ? -0.266 12.485 23.922 1.00 95.25 135 LYS A N 1
ATOM 1025 C CA . LYS A 1 135 ? -1.566 12.522 24.603 1.00 95.25 135 LYS A CA 1
ATOM 1026 C C . LYS A 1 135 ? -2.231 13.901 24.501 1.00 95.25 135 LYS A C 1
ATOM 1028 O O . LYS A 1 135 ? -3.419 13.966 24.210 1.00 95.25 135 LYS A O 1
ATOM 1033 N N . SER A 1 136 ? -1.470 14.979 24.697 1.00 96.88 136 SER A N 1
ATOM 1034 C CA . SER A 1 136 ? -1.979 16.354 24.619 1.00 96.88 136 SER A CA 1
ATOM 1035 C C . SER A 1 136 ? -2.433 16.722 23.204 1.00 96.88 136 SER A C 1
ATOM 1037 O O . SER A 1 136 ? -3.497 17.312 23.039 1.00 96.88 136 SER A O 1
ATOM 1039 N N . GLU A 1 137 ? -1.676 16.332 22.174 1.00 96.19 137 GLU A N 1
ATOM 1040 C CA . GLU A 1 137 ? -2.077 16.546 20.777 1.00 96.19 137 GLU A CA 1
ATOM 1041 C C . GLU A 1 137 ? -3.349 15.777 20.425 1.00 96.19 137 GLU A C 1
ATOM 1043 O O . GLU A 1 137 ? -4.225 16.307 19.742 1.00 96.19 137 GLU A O 1
ATOM 1048 N N . LEU A 1 138 ? -3.464 14.530 20.891 1.00 95.44 138 LEU A N 1
ATOM 1049 C CA . LEU A 1 138 ? -4.659 13.723 20.683 1.00 95.44 138 LEU A CA 1
ATOM 1050 C C . LEU A 1 138 ? -5.877 14.338 21.387 1.00 95.44 138 LEU A C 1
ATOM 1052 O O . LEU A 1 138 ? -6.941 14.414 20.782 1.00 95.44 138 LEU A O 1
ATOM 1056 N N . GLU A 1 139 ? -5.735 14.795 22.632 1.00 96.44 139 GLU A N 1
ATOM 1057 C CA . GLU A 1 139 ? -6.811 15.472 23.369 1.00 96.44 139 GLU A CA 1
ATOM 1058 C C . GLU A 1 139 ? -7.299 16.726 22.637 1.00 96.44 139 GLU A C 1
ATOM 1060 O O . GLU A 1 139 ? -8.505 16.941 22.527 1.00 96.44 139 GLU A O 1
ATOM 1065 N N . GLU A 1 140 ? -6.384 17.524 22.088 1.00 97.12 140 GLU A N 1
ATOM 1066 C CA . GLU A 1 140 ? -6.737 18.714 21.315 1.00 97.12 140 GLU A CA 1
ATOM 1067 C C . GLU A 1 140 ? -7.452 18.359 20.004 1.00 97.12 140 GLU A C 1
ATOM 1069 O O . GLU A 1 140 ? -8.495 18.927 19.680 1.00 97.12 140 GLU A O 1
ATOM 1074 N N . LEU A 1 141 ? -6.964 17.346 19.286 1.00 96.12 141 LEU A N 1
ATOM 1075 C CA . LEU A 1 141 ? -7.628 16.851 18.080 1.00 96.12 141 LEU A CA 1
ATOM 1076 C C . LEU A 1 141 ? -9.021 16.280 18.367 1.00 96.12 141 LEU A C 1
ATOM 1078 O O . LEU A 1 141 ? -9.919 16.466 17.554 1.00 96.12 141 LEU A O 1
ATOM 1082 N N . ILE A 1 142 ? -9.224 15.627 19.515 1.00 97.19 142 ILE A N 1
ATOM 1083 C CA . ILE A 1 142 ? -10.536 15.110 19.937 1.00 97.19 142 ILE A CA 1
ATOM 1084 C C . ILE A 1 142 ? -11.521 16.248 20.215 1.00 97.19 142 ILE A C 1
ATOM 1086 O O . ILE A 1 142 ? -12.700 16.112 19.886 1.00 97.19 142 ILE A O 1
ATOM 1090 N N . LYS A 1 143 ? -11.061 17.366 20.797 1.00 97.25 143 LYS A N 1
ATOM 1091 C CA . LYS A 1 143 ? -11.906 18.554 21.004 1.00 97.25 143 LYS A CA 1
ATOM 1092 C C . LYS A 1 143 ? -12.362 19.163 19.677 1.00 97.25 143 LYS A C 1
ATOM 1094 O O . LYS A 1 143 ? -13.493 19.628 19.592 1.00 97.25 143 LYS A O 1
ATOM 1099 N N . GLN A 1 144 ? -11.497 19.149 18.662 1.00 96.12 144 GLN A N 1
ATOM 1100 C CA . GLN A 1 144 ? -11.786 19.702 17.335 1.00 96.12 144 GLN A CA 1
ATOM 1101 C C . GLN A 1 144 ? -12.646 18.757 16.481 1.00 96.12 144 GLN A C 1
ATOM 1103 O O . GLN A 1 144 ? -13.619 19.186 15.867 1.00 96.12 144 GLN A O 1
ATOM 1108 N N . ASP A 1 145 ? -12.318 17.464 16.460 1.00 96.50 145 ASP A N 1
ATOM 1109 C CA . ASP A 1 145 ? -13.110 16.416 15.820 1.00 96.50 145 ASP A CA 1
ATOM 1110 C C . ASP A 1 145 ? -13.117 15.148 16.681 1.00 96.50 145 ASP A C 1
ATOM 1112 O O . ASP A 1 145 ? -12.140 14.396 16.760 1.00 96.50 145 ASP A O 1
ATOM 1116 N N . SER A 1 146 ? -14.283 14.854 17.261 1.00 97.31 146 SER A N 1
ATOM 1117 C CA . SER A 1 146 ? -14.510 13.667 18.094 1.00 97.31 146 SER A CA 1
ATOM 1118 C C . SER A 1 146 ? -14.151 12.338 17.409 1.00 97.31 146 SER A C 1
ATOM 1120 O O . SER A 1 146 ? -13.893 11.346 18.098 1.00 97.31 146 SER A O 1
ATOM 1122 N N . LYS A 1 147 ? -14.062 12.289 16.068 1.00 97.81 147 LYS A N 1
ATOM 1123 C CA . LYS A 1 147 ? -13.621 11.101 15.313 1.00 97.81 147 LYS A CA 1
ATOM 1124 C C . LYS A 1 147 ? -12.182 10.684 15.621 1.00 97.81 147 LYS A C 1
ATOM 1126 O O . LYS A 1 147 ? -11.868 9.500 15.485 1.00 97.81 147 LYS A O 1
ATOM 1131 N N . TRP A 1 148 ? -11.323 11.589 16.095 1.00 97.44 148 TRP A N 1
ATOM 1132 C CA . TRP A 1 148 ? -9.981 11.230 16.577 1.00 97.44 148 TRP A CA 1
ATOM 1133 C C . TRP A 1 148 ? -10.022 10.319 17.810 1.00 97.44 148 TRP A C 1
ATOM 1135 O O . TRP A 1 148 ? -9.132 9.493 18.000 1.00 97.44 148 TRP A O 1
ATOM 1145 N N . GLY A 1 149 ? -11.087 10.405 18.613 1.00 95.62 149 GLY A N 1
ATOM 1146 C CA . GLY A 1 149 ? -11.291 9.570 19.800 1.00 95.62 149 GLY A CA 1
ATOM 1147 C C . GLY A 1 149 ? -11.921 8.210 19.491 1.00 95.62 149 GLY A C 1
ATOM 1148 O O . GLY A 1 149 ? -11.979 7.336 20.356 1.00 95.62 149 GLY A O 1
ATOM 1149 N N . ARG A 1 150 ? -12.395 7.998 18.257 1.00 97.31 150 ARG A N 1
ATOM 1150 C CA . ARG A 1 150 ? -13.081 6.769 17.842 1.00 97.31 150 ARG A CA 1
ATOM 1151 C C . ARG A 1 150 ? -12.092 5.813 17.193 1.00 97.31 150 ARG A C 1
ATOM 1153 O O . ARG A 1 150 ? -11.794 5.918 16.008 1.00 97.31 150 ARG A O 1
ATOM 1160 N N . LEU A 1 151 ? -11.593 4.847 17.962 1.00 97.06 151 LEU A N 1
ATOM 1161 C CA . LEU A 1 151 ? -10.666 3.840 17.445 1.00 97.06 151 LEU A CA 1
ATOM 1162 C C . LEU A 1 151 ? -11.398 2.808 16.570 1.00 97.06 151 LEU A C 1
ATOM 1164 O O . LEU A 1 151 ? -12.257 2.066 17.052 1.00 97.06 151 LEU A O 1
ATOM 1168 N N . ILE A 1 152 ? -11.031 2.730 15.290 1.00 98.25 152 ILE A N 1
ATOM 1169 C CA . ILE A 1 152 ? -11.616 1.792 14.322 1.00 98.25 152 ILE A CA 1
ATOM 1170 C C . ILE A 1 152 ? -10.774 0.523 14.202 1.00 98.25 152 ILE A C 1
ATOM 1172 O O . ILE A 1 152 ? -11.311 -0.582 14.282 1.00 98.25 152 ILE A O 1
ATOM 1176 N N . CYS A 1 153 ? -9.450 0.645 14.060 1.00 97.62 153 CYS A N 1
ATOM 1177 C CA . CYS A 1 153 ? -8.551 -0.508 14.037 1.00 97.62 153 CYS A CA 1
ATOM 1178 C C . CYS A 1 153 ? -7.738 -0.582 15.327 1.00 97.62 153 CYS A C 1
ATOM 1180 O O . CYS A 1 153 ? -6.803 0.187 15.517 1.00 97.62 153 CYS A O 1
ATOM 1182 N N . ARG A 1 154 ? -8.035 -1.553 16.199 1.00 95.44 154 ARG A N 1
ATOM 1183 C CA . ARG A 1 154 ? -7.269 -1.754 17.441 1.00 95.44 154 ARG A CA 1
ATOM 1184 C C . ARG A 1 154 ? -5.852 -2.278 17.199 1.00 95.44 154 ARG A C 1
ATOM 1186 O O . ARG A 1 154 ? -4.951 -1.930 17.953 1.00 95.44 154 ARG A O 1
ATOM 1193 N N . CYS A 1 155 ? -5.655 -3.120 16.180 1.00 93.56 155 CYS A N 1
ATOM 1194 C CA . CYS A 1 155 ? -4.350 -3.733 15.915 1.00 93.56 155 CYS A CA 1
ATOM 1195 C C . CYS A 1 155 ? -3.303 -2.699 15.492 1.00 93.56 155 CYS A C 1
ATOM 1197 O O . CYS A 1 155 ? -2.214 -2.692 16.050 1.00 93.56 155 CYS A O 1
ATOM 1199 N N . GLU A 1 156 ? -3.669 -1.821 14.558 1.00 94.81 156 GLU A N 1
ATOM 1200 C CA . GLU A 1 156 ? -2.780 -0.779 14.022 1.00 94.81 156 GLU A CA 1
ATOM 1201 C C . GLU A 1 156 ? -3.003 0.585 14.692 1.00 94.81 156 GLU A C 1
ATOM 1203 O O . GLU A 1 156 ? -2.351 1.556 14.336 1.00 94.81 156 GLU A O 1
ATOM 1208 N N . LYS A 1 157 ? -3.921 0.647 15.668 1.00 95.81 157 LYS A N 1
ATOM 1209 C CA . LYS A 1 157 ? -4.357 1.857 16.375 1.00 95.81 157 LYS A CA 1
ATOM 1210 C C . LYS A 1 157 ? -4.734 2.993 15.411 1.00 95.81 157 LYS A C 1
ATOM 1212 O O . LYS A 1 157 ? -4.138 4.057 15.457 1.00 95.81 157 LYS A O 1
ATOM 1217 N N . VAL A 1 158 ? -5.728 2.749 14.556 1.00 97.56 158 VAL A N 1
ATOM 1218 C CA . VAL A 1 158 ? -6.226 3.725 13.567 1.00 97.56 158 VAL A CA 1
ATOM 1219 C C . VAL A 1 158 ? -7.585 4.264 14.001 1.00 97.56 158 VAL A C 1
ATOM 1221 O O . VAL A 1 158 ? -8.503 3.481 14.276 1.00 97.56 158 VAL A O 1
ATOM 1224 N N . SER A 1 159 ? -7.704 5.585 14.058 1.00 98.19 159 SER A N 1
ATOM 1225 C CA . SER A 1 159 ? -8.919 6.339 14.376 1.00 98.19 159 SER A CA 1
ATOM 1226 C C . SER A 1 159 ? -9.863 6.483 13.173 1.00 98.19 159 SER A C 1
ATOM 1228 O O . SER A 1 159 ? -9.477 6.289 12.020 1.00 98.19 159 SER A O 1
ATOM 1230 N N . GLU A 1 160 ? -11.122 6.837 13.430 1.00 98.50 160 GLU A N 1
ATOM 1231 C CA . GLU A 1 160 ? -12.093 7.162 12.379 1.00 98.50 160 GLU A CA 1
ATOM 1232 C C . GLU A 1 160 ? -11.651 8.392 11.579 1.00 98.50 160 GLU A C 1
ATOM 1234 O O . GLU A 1 160 ? -11.776 8.396 10.357 1.00 98.50 160 GLU A O 1
ATOM 1239 N N . ALA A 1 161 ? -11.064 9.393 12.245 1.00 98.00 161 ALA A N 1
ATOM 1240 C CA . ALA A 1 161 ? -10.565 10.602 11.593 1.00 98.00 161 ALA A CA 1
ATOM 1241 C C . ALA A 1 161 ? -9.492 10.293 10.537 1.00 98.00 161 ALA A C 1
ATOM 1243 O O . ALA A 1 161 ? -9.532 10.846 9.445 1.00 98.00 161 ALA A O 1
ATOM 1244 N N . GLU A 1 162 ? -8.565 9.370 10.809 1.00 97.88 162 GLU A N 1
ATOM 1245 C CA . GLU A 1 162 ? -7.552 8.951 9.827 1.00 97.88 162 GLU A CA 1
ATOM 1246 C C . GLU A 1 162 ? -8.167 8.314 8.575 1.00 97.88 162 GLU A C 1
ATOM 1248 O O . GLU A 1 162 ? -7.686 8.543 7.466 1.00 97.88 162 GLU A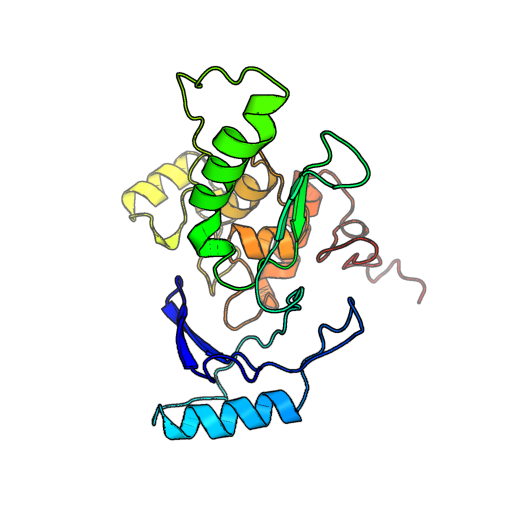 O 1
ATOM 1253 N N . ILE A 1 163 ? -9.239 7.537 8.741 1.00 98.19 163 ILE A N 1
ATOM 1254 C CA . ILE A 1 163 ? -9.964 6.913 7.628 1.00 98.19 163 ILE A CA 1
ATOM 1255 C C . ILE A 1 163 ? -10.680 7.988 6.809 1.00 98.19 163 ILE A C 1
ATOM 1257 O O . ILE A 1 163 ? -10.506 8.030 5.595 1.00 98.19 163 ILE A O 1
ATOM 1261 N N . VAL A 1 164 ? -11.416 8.891 7.463 1.00 98.00 164 VAL A N 1
ATOM 1262 C CA . VAL A 1 164 ? -12.119 10.004 6.801 1.00 98.00 164 VAL A CA 1
ATOM 1263 C C . VAL A 1 164 ? -11.132 10.917 6.063 1.00 98.00 164 VAL A C 1
ATOM 1265 O O . VAL A 1 164 ? -11.333 11.232 4.893 1.00 98.00 164 VAL A O 1
ATOM 1268 N N . ASN A 1 165 ? -10.004 11.255 6.691 1.00 96.19 165 ASN A N 1
ATOM 1269 C CA . ASN A 1 165 ? -8.944 12.050 6.069 1.00 96.19 165 ASN A CA 1
ATOM 1270 C C . ASN A 1 165 ? -8.341 11.362 4.836 1.00 96.19 165 ASN A C 1
ATOM 1272 O O . ASN A 1 165 ? -7.977 12.039 3.878 1.00 96.19 165 ASN A O 1
ATOM 1276 N N . ALA A 1 166 ? -8.217 10.030 4.843 1.00 96.50 166 ALA A N 1
ATOM 1277 C CA . ALA A 1 166 ? -7.742 9.284 3.681 1.00 96.50 166 ALA A CA 1
ATOM 1278 C C . ALA A 1 166 ? -8.770 9.279 2.537 1.00 96.50 166 ALA A C 1
ATOM 1280 O O . ALA A 1 166 ? -8.374 9.374 1.372 1.00 96.50 166 ALA A O 1
ATOM 1281 N N . ILE A 1 167 ? -10.066 9.192 2.860 1.00 97.44 167 ILE A N 1
ATOM 1282 C CA . ILE A 1 167 ? -11.163 9.259 1.882 1.00 97.44 167 ILE A CA 1
ATOM 1283 C C . ILE A 1 167 ? -11.151 10.612 1.168 1.00 97.44 167 ILE A C 1
ATOM 1285 O O . ILE A 1 167 ? -11.171 10.638 -0.055 1.00 97.44 167 ILE A O 1
ATOM 1289 N N . HIS A 1 168 ? -11.015 11.711 1.912 1.00 95.81 168 HIS A N 1
ATOM 1290 C CA . HIS A 1 168 ? -11.069 13.078 1.370 1.00 95.81 168 HIS A CA 1
ATOM 1291 C C . HIS A 1 168 ? -9.706 13.656 0.965 1.00 95.81 168 HIS A C 1
ATOM 1293 O O . HIS A 1 168 ? -9.570 14.860 0.752 1.00 95.81 168 HIS A O 1
ATOM 1299 N N . SER A 1 169 ? -8.664 12.824 0.880 1.00 92.88 169 SER A N 1
ATOM 1300 C CA . SER A 1 169 ? -7.342 13.279 0.434 1.00 92.88 169 SER A CA 1
ATOM 1301 C C . SER A 1 169 ? -7.324 13.565 -1.081 1.00 92.88 169 SER A C 1
ATOM 1303 O O . SER A 1 169 ? -8.178 13.043 -1.795 1.00 92.88 169 SER A O 1
ATOM 1305 N N . PRO A 1 170 ? -6.342 14.330 -1.614 1.00 90.69 170 PRO A N 1
ATOM 1306 C CA . PRO A 1 170 ? -6.277 14.659 -3.047 1.00 90.69 170 PRO A CA 1
ATOM 1307 C C . PRO A 1 170 ? -6.315 13.449 -3.990 1.00 90.69 170 PRO A C 1
ATOM 1309 O O . PRO A 1 170 ? -6.737 13.570 -5.135 1.00 90.69 170 PRO A O 1
ATOM 1312 N N . VAL A 1 171 ? -5.883 12.281 -3.502 1.00 91.31 171 VAL A N 1
ATOM 1313 C CA . VAL A 1 171 ? -6.111 10.982 -4.144 1.00 91.31 171 VAL A CA 1
ATOM 1314 C C . VAL A 1 171 ? -7.045 10.167 -3.238 1.00 91.31 171 VAL A C 1
ATOM 1316 O O . VAL A 1 171 ? -6.558 9.500 -2.316 1.00 91.31 171 VAL A O 1
ATOM 1319 N N . PRO A 1 172 ? -8.372 10.231 -3.460 1.00 94.56 172 PRO A N 1
ATOM 1320 C CA . PRO A 1 172 ? -9.364 9.636 -2.572 1.00 94.56 172 PRO A CA 1
ATOM 1321 C C . PRO A 1 172 ? -9.191 8.129 -2.368 1.00 94.56 172 PRO A C 1
ATOM 1323 O O . PRO A 1 172 ? -9.050 7.353 -3.316 1.00 94.56 172 PRO A O 1
ATOM 1326 N N . ALA A 1 173 ? -9.249 7.689 -1.113 1.00 96.62 173 ALA A N 1
ATOM 1327 C CA . ALA A 1 173 ? -9.207 6.276 -0.758 1.00 96.62 173 ALA A CA 1
ATOM 1328 C C . ALA A 1 173 ? -10.623 5.676 -0.726 1.00 96.62 173 ALA A C 1
ATOM 1330 O O . ALA A 1 173 ? -11.246 5.594 0.326 1.00 96.62 173 ALA A O 1
ATOM 1331 N N . THR A 1 174 ? -11.132 5.244 -1.880 1.00 97.19 174 THR A N 1
ATOM 1332 C CA . THR A 1 174 ? -12.555 4.885 -2.056 1.00 97.19 174 THR A CA 1
ATOM 1333 C C . THR A 1 174 ? -12.897 3.407 -1.844 1.00 97.19 174 THR A C 1
ATOM 1335 O O . THR A 1 174 ? -14.052 3.010 -1.981 1.00 97.19 174 THR A O 1
ATOM 1338 N N . THR A 1 175 ? -11.917 2.568 -1.504 1.00 98.19 175 THR A N 1
ATOM 1339 C CA . THR A 1 175 ? -12.100 1.115 -1.333 1.00 98.19 175 THR A CA 1
ATOM 1340 C C . THR A 1 175 ? -11.445 0.613 -0.056 1.00 98.19 175 THR A C 1
ATOM 1342 O O . THR A 1 175 ? -10.537 1.251 0.484 1.00 98.19 175 THR A O 1
ATOM 1345 N N . VAL A 1 176 ? -11.861 -0.556 0.439 1.00 97.69 176 VAL A N 1
ATOM 1346 C CA . VAL A 1 176 ? -11.314 -1.109 1.693 1.00 97.69 176 VAL A CA 1
ATOM 1347 C C . VAL A 1 176 ? -9.801 -1.346 1.602 1.00 97.69 176 VAL A C 1
ATOM 1349 O O . VAL A 1 176 ? -9.064 -1.017 2.533 1.00 97.69 176 VAL A O 1
ATOM 1352 N N . ASP A 1 177 ? -9.298 -1.853 0.474 1.00 96.50 177 ASP A N 1
ATOM 1353 C CA . ASP A 1 177 ? -7.863 -2.043 0.250 1.00 96.50 177 ASP A CA 1
ATOM 1354 C C . ASP A 1 177 ? -7.130 -0.709 -0.004 1.00 96.50 177 ASP A C 1
ATOM 1356 O O . ASP A 1 177 ? -5.927 -0.617 0.262 1.00 96.50 177 ASP A O 1
ATOM 1360 N N . ALA A 1 178 ? -7.808 0.352 -0.463 1.00 97.12 178 ALA A N 1
ATOM 1361 C CA . ALA A 1 178 ? -7.236 1.702 -0.478 1.00 97.12 178 ALA A CA 1
ATOM 1362 C C . ALA A 1 178 ? -7.074 2.253 0.948 1.00 97.12 178 ALA A C 1
ATOM 1364 O O . ALA A 1 178 ? -5.975 2.677 1.306 1.00 97.12 178 ALA A O 1
ATOM 1365 N N . ILE A 1 179 ? -8.103 2.152 1.798 1.00 97.69 179 ILE A N 1
ATOM 1366 C CA . ILE A 1 179 ? -8.020 2.527 3.221 1.00 97.69 179 ILE A CA 1
ATOM 1367 C C . ILE A 1 179 ? -6.911 1.751 3.924 1.00 97.69 179 ILE A C 1
ATOM 1369 O O . ILE A 1 179 ? -6.095 2.347 4.630 1.00 97.69 179 ILE A O 1
ATOM 1373 N N . LYS A 1 180 ? -6.819 0.442 3.674 1.00 96.00 180 LYS A N 1
ATOM 1374 C CA . LYS A 1 180 ? -5.746 -0.410 4.193 1.00 96.00 180 LYS A CA 1
ATOM 1375 C C . LYS A 1 180 ? -4.364 0.113 3.802 1.00 96.00 180 LYS A C 1
ATOM 1377 O O . LYS A 1 180 ? -3.518 0.265 4.671 1.00 96.00 180 LYS A O 1
ATOM 1382 N N . ARG A 1 181 ? -4.127 0.432 2.525 1.00 93.88 181 ARG A N 1
ATOM 1383 C CA . ARG A 1 181 ? -2.827 0.954 2.056 1.00 93.88 181 ARG A CA 1
ATOM 1384 C C . ARG A 1 181 ? -2.508 2.349 2.598 1.00 93.88 181 ARG A C 1
ATOM 1386 O O . ARG A 1 181 ? -1.345 2.647 2.842 1.00 93.88 181 ARG A O 1
ATOM 1393 N N . ARG A 1 182 ? -3.520 3.200 2.784 1.00 93.56 182 ARG A N 1
ATOM 1394 C CA . ARG A 1 182 ? -3.345 4.598 3.214 1.00 93.56 182 ARG A CA 1
ATOM 1395 C C . ARG A 1 182 ? -3.182 4.752 4.725 1.00 93.56 182 ARG A C 1
ATOM 1397 O O . ARG A 1 182 ? -2.393 5.581 5.164 1.00 93.56 182 ARG A O 1
ATOM 1404 N N . THR A 1 183 ? -3.905 3.954 5.509 1.00 95.00 183 THR A N 1
ATOM 1405 C CA . THR A 1 183 ? -3.999 4.107 6.976 1.00 95.00 183 THR A CA 1
ATOM 1406 C C . THR A 1 183 ? -3.450 2.921 7.758 1.00 95.00 183 THR A C 1
ATOM 1408 O O . THR A 1 183 ? -3.252 3.027 8.961 1.00 95.00 183 THR A O 1
ATOM 1411 N N . ARG A 1 184 ? -3.218 1.784 7.090 1.00 94.62 184 ARG A N 1
ATOM 1412 C CA . ARG A 1 184 ? -2.949 0.464 7.681 1.00 94.62 184 ARG A CA 1
ATOM 1413 C C . ARG A 1 184 ? -4.136 -0.207 8.364 1.00 94.62 184 ARG A C 1
ATOM 1415 O O . ARG A 1 184 ? -4.003 -1.352 8.790 1.00 94.62 184 ARG A O 1
ATOM 1422 N N . ALA A 1 185 ? -5.319 0.407 8.435 1.00 96.88 185 ALA A N 1
ATOM 1423 C CA . ALA A 1 185 ? -6.481 -0.253 9.024 1.00 96.88 185 ALA A CA 1
ATOM 1424 C C . ALA A 1 185 ? -6.767 -1.595 8.315 1.00 96.88 185 ALA A C 1
ATOM 1426 O O . ALA A 1 185 ? -7.017 -1.654 7.112 1.00 96.88 185 ALA A O 1
ATOM 1427 N N . GLY A 1 186 ? -6.681 -2.695 9.069 1.00 95.00 186 GLY A N 1
ATOM 1428 C CA . GLY A 1 186 ? -6.807 -4.056 8.540 1.00 95.00 186 GLY A CA 1
ATOM 1429 C C . GLY A 1 186 ? -5.497 -4.732 8.108 1.00 95.00 186 GLY A C 1
ATOM 1430 O O . GLY A 1 186 ? -5.561 -5.837 7.579 1.00 95.00 186 GLY A O 1
ATOM 1431 N N . MET A 1 187 ? -4.325 -4.129 8.345 1.00 94.00 187 MET A N 1
ATOM 1432 C CA . MET A 1 187 ? -3.009 -4.764 8.124 1.00 94.00 187 MET A CA 1
ATOM 1433 C C . MET A 1 187 ? -2.465 -5.512 9.349 1.00 94.00 187 MET A C 1
ATOM 1435 O O . MET A 1 187 ? -1.509 -6.273 9.222 1.00 94.00 187 MET A O 1
ATOM 1439 N N . GLY A 1 188 ? -3.083 -5.337 10.520 1.00 92.69 188 GLY A N 1
ATOM 1440 C CA . GLY A 1 188 ? -2.674 -6.013 11.751 1.00 92.69 188 GLY A CA 1
ATOM 1441 C C . GLY A 1 188 ? -3.054 -7.496 11.803 1.00 92.69 188 GLY A C 1
ATOM 1442 O O . GLY A 1 188 ? -3.578 -8.064 10.847 1.00 92.69 188 GLY A O 1
ATOM 1443 N N . ARG A 1 189 ? -2.838 -8.150 12.951 1.00 91.31 189 ARG A N 1
ATOM 1444 C CA . ARG A 1 189 ? -3.001 -9.617 13.096 1.00 91.31 189 ARG A CA 1
ATOM 1445 C C . ARG A 1 189 ? -4.368 -10.162 12.674 1.00 91.31 189 ARG A C 1
ATOM 1447 O O . ARG A 1 189 ? -4.442 -11.290 12.213 1.00 91.31 189 ARG A O 1
ATOM 1454 N N . CYS A 1 190 ? -5.433 -9.373 12.820 1.00 93.38 190 CYS A N 1
ATOM 1455 C CA . CYS A 1 190 ? -6.785 -9.775 12.432 1.00 93.38 190 CYS A CA 1
ATOM 1456 C C . CYS A 1 190 ? -7.083 -9.644 10.930 1.00 93.38 190 CYS A C 1
ATOM 1458 O O . CYS A 1 190 ? -8.172 -10.014 10.508 1.00 93.38 190 CYS A O 1
ATOM 1460 N N . GLN A 1 191 ? -6.173 -9.059 10.142 1.00 92.88 191 GLN A N 1
ATOM 1461 C CA . GLN A 1 191 ? -6.301 -8.874 8.689 1.00 92.88 191 GLN A CA 1
ATOM 1462 C C . GLN A 1 191 ? -7.613 -8.205 8.236 1.00 92.88 191 GLN A C 1
ATOM 1464 O O . GLN A 1 191 ? -8.121 -8.458 7.146 1.00 92.88 191 GLN A O 1
ATOM 1469 N N . GLY A 1 192 ? -8.168 -7.331 9.080 1.00 94.38 192 GLY A N 1
ATOM 1470 C CA . GLY A 1 192 ? -9.417 -6.622 8.803 1.00 94.38 192 GLY A CA 1
ATOM 1471 C C . GLY A 1 192 ? -10.674 -7.302 9.343 1.00 94.38 192 GLY A C 1
ATOM 1472 O O . GLY A 1 192 ? -11.728 -6.683 9.287 1.00 94.38 192 GLY A O 1
ATOM 1473 N N . GLY A 1 193 ? -10.577 -8.486 9.958 1.00 94.50 193 GLY A N 1
ATOM 1474 C CA . GLY A 1 193 ? -11.742 -9.237 10.449 1.00 94.50 193 GLY A CA 1
ATOM 1475 C C . GLY A 1 193 ? -12.642 -8.487 11.442 1.00 94.50 193 GLY A C 1
ATOM 1476 O O . GLY A 1 193 ? -13.823 -8.789 11.533 1.00 94.50 193 GLY A O 1
ATOM 1477 N N . PHE A 1 194 ? -12.118 -7.476 12.148 1.00 95.56 194 PHE A N 1
ATOM 1478 C CA . PHE A 1 194 ? -12.905 -6.662 13.089 1.00 95.56 194 PHE A CA 1
ATOM 1479 C C . PHE A 1 194 ? -13.218 -5.252 12.582 1.00 95.56 194 PHE A C 1
ATOM 1481 O O . PHE A 1 194 ? -14.305 -4.737 12.823 1.00 95.56 194 PHE A O 1
ATOM 1488 N N . CYS A 1 195 ? -12.265 -4.593 11.918 1.00 97.31 195 CYS A N 1
ATOM 1489 C CA . CYS A 1 195 ? -12.437 -3.200 11.508 1.00 97.31 195 CYS A CA 1
ATOM 1490 C C . CYS A 1 195 ? -13.103 -3.049 10.135 1.00 97.31 195 CYS A C 1
ATOM 1492 O O . CYS A 1 195 ? -13.628 -1.975 9.864 1.00 97.31 195 CYS A O 1
ATOM 1494 N N . ALA A 1 196 ? -13.119 -4.088 9.287 1.00 96.19 196 ALA A N 1
ATOM 1495 C CA . ALA A 1 196 ? -13.682 -3.996 7.938 1.00 96.19 196 ALA A CA 1
ATOM 1496 C C . ALA A 1 196 ? -15.164 -3.577 7.910 1.00 96.19 196 ALA A C 1
ATOM 1498 O O . ALA A 1 196 ? -15.454 -2.648 7.162 1.00 96.19 196 ALA A O 1
ATOM 1499 N N . PRO A 1 197 ? -16.083 -4.129 8.735 1.00 95.38 197 PRO A N 1
ATOM 1500 C CA . PRO A 1 197 ? -17.482 -3.685 8.731 1.00 95.38 197 PRO A CA 1
ATOM 1501 C C . PRO A 1 197 ? -17.633 -2.185 9.016 1.00 95.38 197 PRO A C 1
ATOM 1503 O O . PRO A 1 197 ? -18.333 -1.481 8.299 1.00 95.38 197 PRO A O 1
ATOM 1506 N N . ARG A 1 198 ? -16.876 -1.665 9.990 1.00 97.62 198 ARG A N 1
ATOM 1507 C CA . ARG A 1 198 ? -16.872 -0.231 10.321 1.00 97.62 198 ARG A CA 1
ATOM 1508 C C . ARG A 1 198 ? -16.284 0.621 9.199 1.00 97.62 198 ARG A C 1
ATOM 1510 O O . ARG A 1 198 ? -16.781 1.704 8.929 1.00 97.62 198 ARG A O 1
ATOM 1517 N N . ILE A 1 199 ? -15.224 0.145 8.542 1.00 98.19 199 ILE A N 1
ATOM 1518 C CA . ILE A 1 199 ? -14.637 0.833 7.381 1.00 98.19 199 ILE A CA 1
ATOM 1519 C C . ILE A 1 199 ? -15.654 0.908 6.238 1.00 98.19 199 ILE A C 1
ATOM 1521 O O . ILE A 1 199 ? -15.758 1.948 5.599 1.00 98.19 199 ILE A O 1
ATOM 1525 N N . ILE A 1 200 ? -16.414 -0.163 5.998 1.00 97.69 200 ILE A N 1
ATOM 1526 C CA . ILE A 1 200 ? -17.461 -0.206 4.970 1.00 97.69 200 ILE A CA 1
ATOM 1527 C C . ILE A 1 200 ? -18.565 0.812 5.275 1.00 97.69 200 ILE A C 1
ATOM 1529 O O . ILE A 1 200 ? -18.958 1.560 4.385 1.00 97.69 200 ILE A O 1
ATOM 1533 N N . GLU A 1 201 ? -19.020 0.893 6.528 1.00 97.50 201 GLU A N 1
ATOM 1534 C CA . GLU A 1 201 ? -19.997 1.900 6.966 1.00 97.50 201 GLU A CA 1
ATOM 1535 C C . GLU A 1 201 ? -19.477 3.331 6.769 1.00 97.50 201 GLU A C 1
ATOM 1537 O O . GLU A 1 201 ? -20.202 4.184 6.257 1.00 97.50 201 GLU A O 1
ATOM 1542 N N . ILE A 1 202 ? -18.212 3.593 7.124 1.00 98.50 202 ILE A N 1
ATOM 1543 C CA . ILE A 1 202 ? -17.583 4.905 6.921 1.00 98.50 202 ILE A CA 1
ATOM 1544 C C . ILE A 1 202 ? -17.492 5.226 5.425 1.00 98.50 202 ILE A C 1
ATOM 1546 O O . ILE A 1 202 ? -17.885 6.312 5.025 1.00 98.50 202 ILE A O 1
ATOM 1550 N N . LEU A 1 203 ? -17.033 4.295 4.583 1.00 98.50 203 LEU A N 1
ATOM 1551 C CA . LEU A 1 203 ? -16.958 4.499 3.131 1.00 98.50 203 LEU A CA 1
ATOM 1552 C C . LEU A 1 203 ? -18.333 4.793 2.527 1.00 98.50 203 LEU A C 1
ATOM 1554 O O . LEU A 1 203 ? -18.471 5.744 1.767 1.00 98.50 203 LEU A O 1
ATOM 1558 N N . SER A 1 204 ? -19.350 4.011 2.893 1.00 98.12 204 SER A N 1
ATOM 1559 C CA . SER A 1 204 ? -20.729 4.218 2.442 1.00 98.12 204 SER A CA 1
ATOM 1560 C C . SER A 1 204 ? -21.242 5.611 2.823 1.00 98.12 204 SER A C 1
ATOM 1562 O O . SER A 1 204 ? -21.776 6.317 1.968 1.00 98.12 204 SER A O 1
ATOM 1564 N N . ARG A 1 205 ? -21.010 6.039 4.072 1.00 98.31 205 ARG A N 1
ATOM 1565 C CA . ARG A 1 205 ? -21.393 7.366 4.575 1.00 98.31 205 ARG A CA 1
ATOM 1566 C C . ARG A 1 205 ? -20.657 8.498 3.858 1.00 98.31 205 ARG A C 1
ATOM 1568 O O . ARG A 1 205 ? -21.296 9.424 3.380 1.00 98.31 205 ARG A O 1
ATOM 1575 N N . GLU A 1 206 ? -19.328 8.443 3.816 1.00 98.44 206 GLU A N 1
ATOM 1576 C CA . GLU A 1 206 ? -18.489 9.540 3.315 1.00 98.44 206 GLU A CA 1
ATOM 1577 C C . GLU A 1 206 ? -18.562 9.697 1.792 1.00 98.44 206 GLU A C 1
ATOM 1579 O O . GLU A 1 206 ? -18.407 10.804 1.287 1.00 98.44 206 GLU A O 1
ATOM 1584 N N . LEU A 1 207 ? -18.807 8.607 1.057 1.00 97.81 207 LEU A N 1
ATOM 1585 C CA . LEU A 1 207 ? -18.949 8.629 -0.403 1.00 97.81 207 LEU A CA 1
ATOM 1586 C C . LEU A 1 207 ? -20.406 8.764 -0.861 1.00 97.81 207 LEU A C 1
ATOM 1588 O O . LEU A 1 207 ? -20.650 8.869 -2.060 1.00 97.81 207 LEU A O 1
ATOM 1592 N N . ASN A 1 208 ? -21.363 8.745 0.071 1.00 98.00 208 ASN A N 1
ATOM 1593 C CA . ASN A 1 208 ? -22.797 8.752 -0.211 1.00 98.00 208 ASN A CA 1
ATOM 1594 C C . ASN A 1 208 ? -23.218 7.652 -1.210 1.00 98.00 208 ASN A C 1
ATOM 1596 O O . ASN A 1 208 ? -23.938 7.897 -2.178 1.00 98.00 208 ASN A O 1
ATOM 1600 N N . ILE A 1 209 ? -22.744 6.427 -0.975 1.00 97.25 209 ILE A N 1
ATOM 1601 C CA . ILE A 1 209 ? -23.063 5.238 -1.779 1.00 97.25 209 ILE A CA 1
ATOM 1602 C C . ILE A 1 209 ? -23.715 4.169 -0.901 1.00 97.25 209 ILE A C 1
ATOM 1604 O O . ILE A 1 209 ? -23.416 4.100 0.296 1.00 97.25 209 ILE A O 1
ATOM 1608 N N . PRO A 1 210 ? -24.573 3.290 -1.447 1.00 95.94 210 PRO A N 1
ATOM 1609 C CA . PRO A 1 210 ? -25.089 2.168 -0.674 1.00 95.94 210 PRO A CA 1
ATOM 1610 C C . PRO A 1 210 ? -23.950 1.233 -0.239 1.00 95.94 210 PRO A C 1
ATOM 1612 O O . PRO A 1 210 ? -22.959 1.070 -0.950 1.00 95.94 210 PRO A O 1
ATOM 1615 N N . ILE A 1 211 ? -24.114 0.564 0.908 1.00 94.50 211 ILE A N 1
ATOM 1616 C CA . ILE A 1 211 ? -23.148 -0.422 1.435 1.00 94.50 211 ILE A CA 1
ATOM 1617 C C . ILE A 1 211 ? -22.793 -1.490 0.386 1.00 94.50 211 ILE A C 1
ATOM 1619 O O . ILE A 1 211 ? -21.650 -1.938 0.323 1.00 94.50 211 ILE A O 1
ATOM 1623 N N . THR A 1 212 ? -23.753 -1.867 -0.460 1.00 95.31 212 THR A N 1
ATOM 1624 C CA . THR A 1 212 ? -23.577 -2.856 -1.533 1.00 95.31 212 THR A CA 1
ATOM 1625 C C . THR A 1 212 ? -22.668 -2.385 -2.667 1.00 95.31 212 THR A C 1
ATOM 1627 O O . THR A 1 212 ? -22.115 -3.212 -3.378 1.00 95.31 212 THR A O 1
ATOM 1630 N N . ALA A 1 213 ? -22.452 -1.077 -2.817 1.00 96.44 213 ALA A N 1
ATOM 1631 C CA . ALA A 1 213 ? -21.513 -0.521 -3.790 1.00 96.44 213 ALA A CA 1
ATOM 1632 C C . ALA A 1 213 ? -20.084 -0.377 -3.230 1.00 96.44 213 ALA A C 1
ATOM 1634 O O . ALA A 1 213 ? -19.172 0.025 -3.956 1.00 96.44 213 ALA A O 1
ATOM 1635 N N . VAL A 1 214 ? -19.855 -0.683 -1.945 1.00 97.38 214 VAL A N 1
ATOM 1636 C CA . VAL A 1 214 ? -18.517 -0.597 -1.350 1.00 97.38 214 VAL A CA 1
ATOM 1637 C C . VAL A 1 214 ? -17.653 -1.754 -1.847 1.00 97.38 214 VAL A C 1
ATOM 1639 O O . VAL A 1 214 ? -17.897 -2.928 -1.554 1.00 97.38 214 VAL A O 1
ATOM 1642 N N . LYS A 1 215 ? -16.586 -1.397 -2.563 1.00 97.69 215 LYS A N 1
ATOM 1643 C CA . LYS A 1 215 ? -15.624 -2.332 -3.149 1.00 97.69 215 LYS A CA 1
ATOM 1644 C C . LYS A 1 215 ? -14.499 -2.671 -2.176 1.00 97.69 215 LYS A C 1
ATOM 1646 O O . LYS A 1 215 ? -13.992 -1.820 -1.433 1.00 97.69 215 LYS A O 1
ATOM 1651 N N . LYS A 1 216 ? -14.026 -3.914 -2.244 1.00 95.69 216 LYS A N 1
ATOM 1652 C CA . LYS A 1 216 ? -12.797 -4.345 -1.578 1.00 95.69 216 LYS A CA 1
ATOM 1653 C C . LYS A 1 216 ? -11.577 -3.697 -2.219 1.00 95.69 216 LYS A C 1
ATOM 1655 O O . LYS A 1 216 ? -10.737 -3.174 -1.497 1.00 95.69 216 LYS A O 1
ATOM 1660 N N . GLY A 1 217 ? -11.478 -3.722 -3.543 1.00 94.00 217 GLY A N 1
ATOM 1661 C CA . GLY A 1 217 ? -10.311 -3.261 -4.289 1.00 94.00 217 GLY A CA 1
ATOM 1662 C C . GLY A 1 217 ? -10.681 -2.784 -5.688 1.00 94.00 217 GLY A C 1
ATOM 1663 O O . GLY A 1 217 ? -11.000 -1.614 -5.855 1.00 94.00 217 GLY A O 1
ATOM 1664 N N . GLY A 1 218 ? -10.588 -3.668 -6.681 1.00 89.25 218 GLY A N 1
ATOM 1665 C CA . GLY A 1 218 ? -10.901 -3.358 -8.080 1.00 89.25 218 GLY A CA 1
ATOM 1666 C C . GLY A 1 218 ? -12.398 -3.358 -8.396 1.00 89.25 218 GLY A C 1
ATOM 1667 O O . GLY A 1 218 ? -13.247 -3.497 -7.513 1.00 89.25 218 GLY A O 1
ATOM 1668 N N . GLU A 1 219 ? -12.723 -3.207 -9.672 1.00 90.31 219 GLU A N 1
ATOM 1669 C CA . GLU A 1 219 ? -14.088 -3.389 -10.172 1.00 90.31 219 GLU A CA 1
ATOM 1670 C C . GLU A 1 219 ? -14.587 -4.823 -9.937 1.00 90.31 219 GLU A C 1
ATOM 1672 O O . GLU A 1 219 ? -13.785 -5.755 -9.885 1.00 90.31 219 GLU A O 1
ATOM 1677 N N . GLY A 1 220 ? -15.897 -4.988 -9.720 1.00 92.62 220 GLY A N 1
ATOM 1678 C CA . GLY A 1 220 ? -16.507 -6.296 -9.451 1.00 92.62 220 GLY A CA 1
ATOM 1679 C C . GLY A 1 220 ? -16.130 -6.912 -8.097 1.00 92.62 220 GLY A C 1
ATOM 1680 O O . GLY A 1 220 ? -16.249 -8.121 -7.916 1.00 92.62 220 GLY A O 1
ATOM 1681 N N . SER A 1 221 ? -15.604 -6.113 -7.160 1.00 95.38 221 SER A N 1
ATOM 1682 C CA . SER A 1 221 ? -15.172 -6.577 -5.832 1.00 95.38 221 SER A CA 1
ATOM 1683 C C . SER A 1 221 ? -16.046 -6.055 -4.690 1.00 95.38 221 SER A C 1
ATOM 1685 O O . SER A 1 221 ? -15.563 -5.844 -3.573 1.00 95.38 221 SER A O 1
ATOM 1687 N N . GLU A 1 222 ? -17.320 -5.800 -4.971 1.00 96.06 222 GLU A N 1
ATOM 1688 C CA . GLU A 1 222 ? -18.338 -5.416 -3.998 1.00 96.06 222 GLU A CA 1
ATOM 1689 C C . GLU A 1 222 ? -18.388 -6.428 -2.840 1.00 96.06 222 GLU A C 1
ATOM 1691 O O . GLU A 1 222 ? -18.396 -7.642 -3.039 1.00 96.06 222 GLU A O 1
ATOM 1696 N N . ILE A 1 223 ? -18.361 -5.929 -1.600 1.00 94.12 223 ILE A N 1
ATOM 1697 C CA . ILE A 1 223 ? -18.220 -6.789 -0.410 1.00 94.12 223 ILE A CA 1
ATOM 1698 C C . ILE A 1 223 ? -19.569 -7.342 0.057 1.00 94.12 223 ILE A C 1
ATOM 1700 O O . ILE A 1 223 ? -19.633 -8.432 0.625 1.00 94.12 223 ILE A O 1
ATOM 1704 N N . ALA A 1 224 ? -20.638 -6.573 -0.135 1.00 91.12 224 ALA A N 1
ATOM 1705 C CA . ALA A 1 224 ? -21.971 -6.897 0.347 1.00 91.12 224 ALA A CA 1
ATOM 1706 C C . ALA A 1 224 ? -22.953 -6.963 -0.823 1.00 91.12 224 ALA A C 1
ATOM 1708 O O . ALA A 1 224 ? -22.973 -6.076 -1.667 1.00 91.12 224 ALA A O 1
ATOM 1709 N N . ILE A 1 225 ? -23.802 -7.990 -0.830 1.00 86.75 225 ILE A N 1
ATOM 1710 C CA . ILE A 1 225 ? -24.800 -8.215 -1.890 1.00 86.75 225 ILE A CA 1
ATOM 1711 C C . ILE A 1 225 ? -26.149 -7.573 -1.520 1.00 86.75 225 ILE A C 1
ATOM 1713 O O . ILE A 1 225 ? -26.906 -7.146 -2.383 1.00 86.75 225 ILE A O 1
ATOM 1717 N N . GLY A 1 226 ? -26.443 -7.442 -0.226 1.00 85.25 226 GLY A N 1
ATOM 1718 C CA . GLY A 1 226 ? -27.690 -6.863 0.263 1.00 85.25 226 GLY A CA 1
ATOM 1719 C C . GLY A 1 226 ? -27.846 -7.042 1.767 1.00 85.25 226 GLY A C 1
ATOM 1720 O O . GLY A 1 226 ? -26.934 -7.511 2.454 1.00 85.25 226 GLY A O 1
ATOM 1721 N N . ARG A 1 227 ? -29.012 -6.667 2.296 1.00 83.00 227 ARG A N 1
ATOM 1722 C CA . ARG A 1 227 ? -29.369 -6.968 3.686 1.00 83.00 227 ARG A CA 1
ATOM 1723 C C . ARG A 1 227 ? -29.798 -8.427 3.804 1.00 83.00 227 ARG A C 1
ATOM 1725 O O . ARG A 1 227 ? -30.459 -8.958 2.920 1.00 83.00 227 ARG A O 1
ATOM 1732 N N . ILE A 1 228 ? -29.502 -9.049 4.945 1.00 81.69 228 ILE A N 1
ATOM 1733 C CA . ILE A 1 228 ? -29.800 -10.471 5.207 1.00 81.69 228 ILE A CA 1
ATOM 1734 C C . ILE A 1 228 ? -31.278 -10.821 4.955 1.00 81.69 228 ILE A C 1
ATOM 1736 O O . ILE A 1 228 ? -31.571 -11.901 4.464 1.00 81.69 228 ILE A O 1
ATOM 1740 N N . LYS A 1 229 ? -32.213 -9.915 5.269 1.00 79.88 229 LYS A N 1
ATOM 1741 C CA . LYS A 1 229 ? -33.661 -10.147 5.107 1.00 79.88 229 LYS A CA 1
ATOM 1742 C C . LYS A 1 229 ? -34.208 -9.828 3.709 1.00 79.88 229 LYS A C 1
ATOM 1744 O O . LYS A 1 229 ? -35.387 -10.043 3.469 1.00 79.88 229 LYS A O 1
ATOM 1749 N N . GLU A 1 230 ? -33.376 -9.290 2.825 1.00 76.12 230 GLU A N 1
ATOM 1750 C CA . GLU A 1 230 ? -33.748 -8.865 1.468 1.00 76.12 230 GLU A CA 1
ATOM 1751 C C . GLU A 1 230 ? -33.056 -9.725 0.397 1.00 76.12 230 GLU A C 1
ATOM 1753 O O . GLU A 1 230 ? -33.406 -9.646 -0.777 1.00 76.12 230 GLU A O 1
ATOM 1758 N N . ALA A 1 231 ? -32.086 -10.559 0.788 1.00 68.00 231 ALA A N 1
ATOM 1759 C CA . ALA A 1 231 ? -31.397 -11.465 -0.117 1.00 68.00 231 ALA A CA 1
ATOM 1760 C C . ALA A 1 231 ? -32.311 -12.647 -0.483 1.00 68.00 231 ALA A C 1
ATOM 1762 O O . ALA A 1 231 ? -32.549 -13.536 0.334 1.00 68.00 231 ALA A O 1
ATOM 1763 N N . GLN A 1 232 ? -32.816 -12.655 -1.717 1.00 62.38 232 GLN A N 1
ATOM 1764 C CA . GLN A 1 232 ? -33.337 -13.864 -2.353 1.00 62.38 232 GLN A CA 1
ATOM 1765 C C . GLN A 1 232 ? -32.120 -14.656 -2.851 1.00 62.38 232 GLN A C 1
ATOM 1767 O O . GLN A 1 232 ? -31.569 -14.335 -3.901 1.00 62.38 232 GLN A O 1
ATOM 1772 N N . LEU A 1 233 ? -31.625 -15.577 -2.017 1.00 58.28 233 LEU A N 1
ATOM 1773 C CA . LEU A 1 233 ? -30.562 -16.525 -2.377 1.00 58.28 233 LEU A CA 1
ATOM 1774 C C . LEU A 1 233 ? -31.104 -17.638 -3.277 1.00 58.28 233 LEU A C 1
ATOM 1776 O O . LEU A 1 233 ? -32.231 -18.106 -2.997 1.00 58.28 233 LEU A O 1
#

Secondary structure (DSSP, 8-state):
---S--EEEE-TTS-EEEE------S-TT-----HHHHHHHHHHHHHH-TT--GGG------------SSS-EEEE-SSSTT-EEEE---TTHHHHHHHHHHHIIIIIGGGTS--PPPS---PPP----GGG--HHHHHHHHHH-GGGG-EEETTTTEEHHHHHHHHTSSS---SHHHHHHHH-TT-STTTTTTTHHHHHHHHHHHHT--GGG-BSSSTT-BS--S-TTT---